Protein AF-G7EA07-F1 (afdb_monomer_lite)

Sequence (251 aa):
MTRSISSHLYRGSFYLLMLGTGLVLLGGLYDIMQQVTDSSRGPSRVSDSVIAAGSYLSVGILAILISVSRIVTVRRTKASIPKAYLPIREGDVSSAVHRLVATEYTRVAIIATVGQPQRRTIPGYGTSDSPYPRLHFRTAIKETAKVLTRLIETHLTDKDLQQLARQSPRQSTLVRLAPFLFERLSPDIEPLVPPQYLPLLKLYDSHVDNARYRRKEPTQQEYEDCLRVLALLVAAVQRSRPASETADVRT

Foldseek 3Di:
DVVVVVVVVVVVVVVVVVVVVVVVLVVVLVVQVVVLVPDPDPPCSVVSNCVSVVVSVVVVVVVVVVVVVVVVVVVVVVVPPPPPPDPPDCPSDPVVVNVVVVVVVVVVVVCVVVVPDDQDDDFQADGPPDPGHRDRLLVLLLVLLVVLVVLLVVVDDPVLVVVLVPDDPPDQSCVSCVCQQPNCPDPPADRLHDPVCVVLVVLSSVLNVCSVDPPGHDDPVSSVSNVVNSVVSSVSSVVRPDPVVVVPPPD

Organism: Mixia osmundae (strain CBS 9802 / IAM 14324 / JCM 22182 / KY 12970) (NCBI:txid764103)

pLDDT: mean 79.03, std 12.44, range [39.22, 96.88]

InterPro domains:
  IPR038869 Defect at low temperature protein 1 [PTHR40021] (3-233)

Secondary structure (DSSP, 8-state):
-HHHHHHHHHHHHHHHHHHHHHHHHHHHHHHHHHHHHH----THHHHHHHHHHHHHHHHHHHHHHHHHHHHHHHHHHHHHS-------STTSS-HHHHHHHHHHHHHHHHHHHHTS------TTB--TTSSSTT-BHHHHHHHHHHHHHHHHHTTS-HHHHHHHHHS-TTS-HHHHHHHHHHS--STT---SS-GGGHHHHHHHHHHHHHHHH-SSPPPHHHHHHHHHHHHHHHHHHHHHS-GGGSSTT--

Structure (mmCIF, N/CA/C/O backbone):
data_AF-G7EA07-F1
#
_entry.id   AF-G7EA07-F1
#
loop_
_atom_site.group_PDB
_atom_site.id
_atom_site.type_symbol
_atom_site.label_atom_id
_atom_site.label_alt_id
_atom_site.label_comp_id
_atom_site.label_asym_id
_atom_site.label_entity_id
_atom_site.label_seq_id
_atom_site.pdbx_PDB_ins_code
_atom_site.Cartn_x
_atom_site.Cartn_y
_atom_site.Cartn_z
_atom_site.occupancy
_atom_site.B_iso_or_equiv
_atom_site.auth_seq_id
_atom_site.auth_comp_id
_atom_site.auth_asym_id
_atom_site.auth_atom_id
_atom_site.pdbx_PDB_model_num
ATOM 1 N N . MET A 1 1 ? 1.902 1.093 -16.062 1.00 52.81 1 MET A N 1
ATOM 2 C CA . MET A 1 1 ? 1.162 0.845 -17.324 1.00 52.81 1 MET A CA 1
ATOM 3 C C . MET A 1 1 ? 0.993 2.097 -18.197 1.00 52.81 1 MET A C 1
ATOM 5 O O . MET A 1 1 ? 1.187 2.007 -19.399 1.00 52.81 1 MET A O 1
ATOM 9 N N . THR A 1 2 ? 0.727 3.278 -17.629 1.00 55.91 2 THR A N 1
ATOM 10 C CA . THR A 1 2 ? 0.474 4.541 -18.366 1.00 55.91 2 THR A CA 1
ATOM 11 C C . THR A 1 2 ? 1.639 5.065 -19.225 1.00 55.91 2 THR A C 1
ATOM 13 O O . THR A 1 2 ? 1.411 5.592 -20.312 1.00 55.91 2 THR A O 1
ATOM 16 N N . ARG A 1 3 ? 2.902 4.874 -18.808 1.00 57.66 3 ARG A N 1
ATOM 17 C CA . ARG A 1 3 ? 4.082 5.338 -19.575 1.00 57.66 3 ARG A CA 1
ATOM 18 C C . ARG A 1 3 ? 4.303 4.609 -20.907 1.00 57.66 3 ARG A C 1
ATOM 20 O O . ARG A 1 3 ? 4.787 5.221 -21.853 1.00 57.66 3 ARG A O 1
ATOM 27 N N . SER A 1 4 ? 3.941 3.328 -21.002 1.00 62.78 4 SER A N 1
ATOM 28 C CA . SER A 1 4 ? 4.107 2.559 -22.245 1.00 62.78 4 SER A CA 1
ATOM 29 C C . SER A 1 4 ? 3.094 3.015 -23.300 1.00 62.78 4 SER A C 1
ATOM 31 O O . SER A 1 4 ? 3.491 3.334 -24.419 1.00 62.78 4 SER A O 1
ATOM 33 N N . ILE A 1 5 ? 1.827 3.194 -22.914 1.00 72.56 5 ILE A N 1
ATOM 34 C CA . ILE A 1 5 ? 0.739 3.629 -23.806 1.00 72.56 5 ILE A CA 1
ATOM 35 C C . ILE A 1 5 ? 1.038 5.000 -24.430 1.00 72.56 5 ILE A C 1
ATOM 37 O O . ILE A 1 5 ? 0.944 5.152 -25.644 1.00 72.56 5 ILE A O 1
ATOM 41 N N . SER A 1 6 ? 1.501 5.969 -23.634 1.00 73.75 6 SER A N 1
ATOM 42 C CA . SER A 1 6 ? 1.895 7.296 -24.135 1.00 73.75 6 SER A CA 1
ATOM 43 C C . SER A 1 6 ? 3.030 7.224 -25.167 1.00 73.75 6 SER A C 1
ATOM 45 O O . SER A 1 6 ? 2.993 7.915 -26.184 1.00 73.75 6 SER A O 1
ATOM 47 N N . SER A 1 7 ? 4.009 6.336 -24.962 1.00 75.81 7 SER A N 1
ATOM 48 C CA . SER A 1 7 ? 5.131 6.173 -25.892 1.00 75.81 7 SER A CA 1
ATOM 49 C C . SER A 1 7 ? 4.716 5.537 -27.226 1.00 75.81 7 SER A C 1
ATOM 51 O O . SER A 1 7 ? 5.256 5.896 -28.276 1.00 75.81 7 SER A O 1
ATOM 53 N N . HIS A 1 8 ? 3.732 4.633 -27.197 1.00 76.38 8 HIS A N 1
ATOM 54 C CA . HIS A 1 8 ? 3.152 4.030 -28.396 1.00 76.38 8 HIS A CA 1
ATOM 55 C C . HIS A 1 8 ? 2.260 5.023 -29.147 1.00 76.38 8 HIS A C 1
ATOM 57 O O . HIS A 1 8 ? 2.403 5.138 -30.362 1.00 76.38 8 HIS A O 1
ATOM 63 N N . LEU A 1 9 ? 1.435 5.807 -28.439 1.00 83.62 9 LEU A N 1
ATOM 64 C CA . LEU A 1 9 ? 0.635 6.877 -29.046 1.00 83.62 9 LEU A CA 1
ATOM 65 C C . LEU A 1 9 ? 1.515 7.935 -29.715 1.00 83.62 9 LEU A C 1
ATOM 67 O O . LEU A 1 9 ? 1.213 8.348 -30.827 1.00 83.62 9 LEU A O 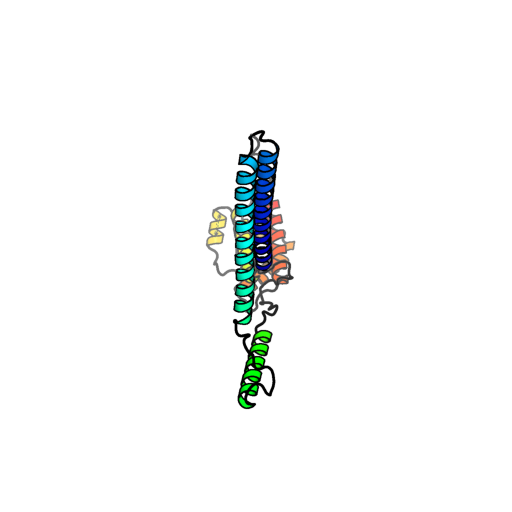1
ATOM 71 N N . TYR A 1 10 ? 2.616 8.340 -29.078 1.00 82.25 10 TYR A N 1
ATOM 72 C CA . TYR A 1 10 ? 3.519 9.349 -29.637 1.00 82.25 10 TYR A CA 1
ATOM 73 C C . TYR A 1 10 ? 4.225 8.871 -30.913 1.00 82.25 10 TYR A C 1
ATOM 75 O O . TYR A 1 10 ? 4.353 9.616 -31.883 1.00 82.25 10 TYR A O 1
ATOM 83 N N . ARG A 1 11 ? 4.678 7.610 -30.944 1.00 80.44 11 ARG A N 1
ATOM 84 C CA . ARG A 1 11 ? 5.256 7.033 -32.168 1.00 80.44 11 ARG A CA 1
ATOM 85 C C . ARG A 1 11 ? 4.194 6.887 -33.255 1.00 80.44 11 ARG A C 1
ATOM 87 O O . ARG A 1 11 ? 4.464 7.244 -34.396 1.00 80.44 11 ARG A O 1
ATOM 94 N N . GLY A 1 12 ? 2.999 6.415 -32.897 1.00 85.50 12 GLY A N 1
ATOM 95 C CA . GLY A 1 12 ? 1.877 6.269 -33.823 1.00 85.50 12 GLY A CA 1
ATOM 96 C C . GLY A 1 12 ? 1.443 7.597 -34.442 1.00 85.50 12 GLY A C 1
ATOM 97 O O . GLY A 1 12 ? 1.338 7.683 -35.661 1.00 85.50 12 GLY A O 1
ATOM 98 N N . SER A 1 13 ? 1.271 8.648 -33.633 1.00 86.56 13 SER A N 1
ATOM 99 C CA . SER A 1 13 ? 0.850 9.968 -34.117 1.00 86.56 13 SER A CA 1
ATOM 100 C C . SER A 1 13 ? 1.882 10.599 -35.046 1.00 86.56 13 SER A C 1
ATOM 102 O O . SER A 1 13 ? 1.509 11.174 -36.064 1.00 86.56 13 SER A O 1
ATOM 104 N N . PHE A 1 14 ? 3.177 10.438 -34.758 1.00 82.38 14 PHE A N 1
ATOM 105 C CA . PHE A 1 14 ? 4.239 10.936 -35.628 1.00 82.38 14 PHE A CA 1
ATOM 106 C C . PHE A 1 14 ? 4.216 10.270 -37.012 1.00 82.38 14 PHE A C 1
ATOM 108 O O . PHE A 1 14 ? 4.270 10.969 -38.022 1.00 82.38 14 PHE A O 1
ATOM 115 N N . TYR A 1 15 ? 4.106 8.937 -37.076 1.00 83.38 15 TYR A N 1
ATOM 116 C CA . TYR A 1 15 ? 4.031 8.231 -38.361 1.00 83.38 15 TYR A CA 1
ATOM 117 C C . TYR A 1 15 ? 2.728 8.518 -39.107 1.00 83.38 15 TYR A C 1
ATOM 119 O O . TYR A 1 15 ? 2.761 8.678 -40.322 1.00 83.38 15 TYR A O 1
ATOM 127 N N . LEU A 1 16 ? 1.605 8.642 -38.394 1.00 87.62 16 LEU A N 1
ATOM 128 C CA . LEU A 1 16 ? 0.316 8.988 -38.988 1.00 87.62 16 LEU A CA 1
ATOM 129 C C . LEU A 1 16 ? 0.345 10.389 -39.603 1.00 87.62 16 LEU A C 1
ATOM 131 O O . LEU A 1 16 ? -0.081 10.554 -40.740 1.00 87.62 16 LEU A O 1
ATOM 135 N N . LEU A 1 17 ? 0.894 11.383 -38.897 1.00 84.00 17 LEU A N 1
ATOM 136 C CA . LEU A 1 17 ? 1.041 12.740 -39.427 1.00 84.00 17 LEU A CA 1
ATOM 137 C C . LEU A 1 17 ? 1.989 12.782 -40.629 1.00 84.00 17 LEU A C 1
ATOM 139 O O . LEU A 1 17 ? 1.693 13.472 -41.595 1.00 84.00 17 LEU A O 1
ATOM 143 N N . MET A 1 18 ? 3.093 12.030 -40.596 1.00 82.50 18 MET A N 1
ATOM 144 C CA . MET A 1 18 ? 4.056 11.982 -41.702 1.00 82.50 18 MET A CA 1
ATOM 145 C C . MET A 1 18 ? 3.484 11.277 -42.943 1.00 82.50 18 MET A C 1
ATOM 147 O O . MET A 1 18 ? 3.708 11.713 -44.070 1.00 82.50 18 MET A O 1
ATOM 151 N N . LEU A 1 19 ? 2.686 10.225 -42.743 1.00 85.50 19 LEU A N 1
ATOM 152 C CA . LEU A 1 19 ? 1.947 9.560 -43.815 1.00 85.50 19 LEU A CA 1
ATOM 153 C C . LEU A 1 19 ? 0.836 10.465 -44.363 1.00 85.50 19 LEU A C 1
ATOM 155 O O . LEU A 1 19 ? 0.675 10.566 -45.575 1.00 85.50 19 LEU A O 1
ATOM 159 N N . GLY A 1 20 ? 0.116 11.168 -43.486 1.00 87.00 20 GLY A N 1
ATOM 160 C CA . GLY A 1 20 ? -0.917 12.129 -43.864 1.00 87.00 20 GLY A CA 1
ATOM 161 C C . GLY A 1 20 ? -0.366 13.281 -44.703 1.00 87.00 20 GLY A C 1
ATOM 162 O O . GLY A 1 20 ? -0.910 13.574 -45.763 1.00 87.00 20 GLY A O 1
ATOM 163 N N . THR A 1 21 ? 0.749 13.894 -44.297 1.00 84.81 21 THR A N 1
ATOM 164 C CA . THR A 1 21 ? 1.399 14.941 -45.103 1.00 84.81 21 THR A CA 1
ATOM 165 C C . THR A 1 21 ? 1.930 14.399 -46.427 1.00 84.81 21 THR A C 1
ATOM 167 O O . THR A 1 21 ? 1.789 15.069 -47.446 1.00 84.81 21 THR A O 1
ATOM 170 N N . GLY A 1 22 ? 2.467 13.174 -46.450 1.00 83.50 22 GLY A N 1
ATOM 171 C CA . GLY A 1 22 ? 2.856 12.497 -47.688 1.00 83.50 22 GLY A CA 1
ATOM 172 C C . GLY A 1 22 ? 1.684 12.306 -48.656 1.00 83.50 22 GLY A C 1
ATOM 173 O O . GLY A 1 22 ? 1.809 12.622 -49.837 1.00 83.50 22 GLY A O 1
ATOM 174 N N . LEU A 1 23 ? 0.526 11.861 -48.159 1.00 87.25 23 LEU A N 1
ATOM 175 C CA . LEU A 1 23 ? -0.688 11.700 -48.965 1.00 87.25 23 LEU A CA 1
ATOM 176 C C . 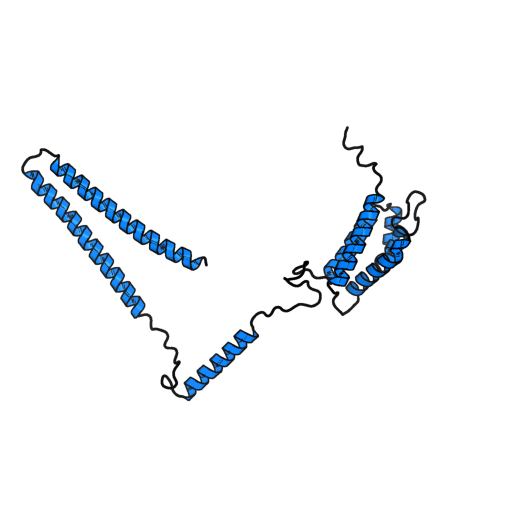LEU A 1 23 ? -1.216 13.033 -49.500 1.00 87.25 23 LEU A C 1
ATOM 178 O O . LEU A 1 23 ? -1.593 13.103 -50.664 1.00 87.25 2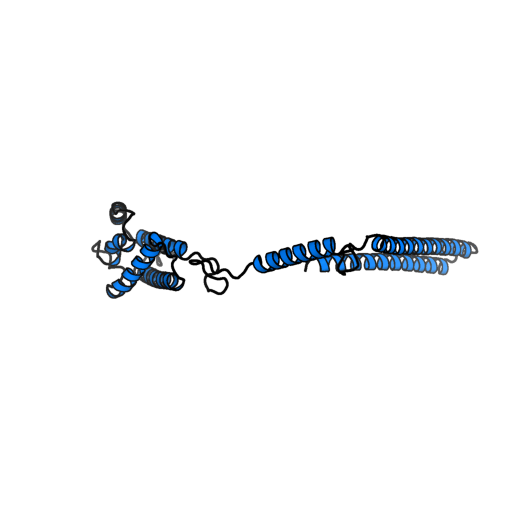3 LEU A O 1
ATOM 182 N N . VAL A 1 24 ? -1.205 14.093 -48.687 1.00 86.69 24 VAL A N 1
ATOM 183 C CA . VAL A 1 24 ? -1.616 15.436 -49.131 1.00 86.69 24 VAL A CA 1
ATOM 184 C C . VAL A 1 24 ? -0.689 15.957 -50.233 1.00 86.69 24 VAL A C 1
ATOM 186 O O . VAL A 1 24 ? -1.170 16.514 -51.216 1.00 86.69 24 VAL A O 1
ATOM 189 N N . LEU A 1 25 ? 0.626 15.736 -50.121 1.00 84.00 25 LEU A N 1
ATOM 190 C CA . LEU A 1 25 ? 1.584 16.122 -51.164 1.00 84.00 25 LEU A CA 1
ATOM 191 C C . LEU A 1 25 ? 1.371 15.343 -52.469 1.00 84.00 25 LEU A C 1
ATOM 193 O O . LEU A 1 25 ? 1.410 15.940 -53.542 1.00 84.00 25 LEU A O 1
ATOM 197 N N . LEU A 1 26 ? 1.120 14.033 -52.385 1.00 83.81 26 LEU A N 1
ATOM 198 C CA . LEU A 1 26 ? 0.823 13.202 -53.557 1.00 83.81 26 LEU A CA 1
ATOM 199 C C . LEU A 1 26 ? -0.515 13.577 -54.204 1.00 83.81 26 LEU A C 1
ATOM 201 O O . LEU A 1 26 ? -0.601 13.633 -55.427 1.00 83.81 26 LEU A O 1
ATOM 205 N N . GLY A 1 27 ? -1.534 13.875 -53.396 1.00 84.69 27 GLY A N 1
ATOM 206 C CA . GLY A 1 27 ? -2.826 14.364 -53.872 1.00 84.69 27 GLY A CA 1
ATOM 207 C C . GLY A 1 27 ? -2.702 15.706 -54.592 1.00 84.69 27 GLY A C 1
ATOM 208 O O . GLY A 1 27 ? -3.228 15.852 -55.689 1.00 84.69 27 GLY A O 1
ATOM 209 N N . GLY A 1 28 ? -1.934 16.649 -54.037 1.00 82.69 28 GLY A N 1
ATOM 210 C CA . GLY A 1 28 ? -1.650 17.927 -54.697 1.00 82.69 28 GLY A CA 1
ATOM 211 C C . GLY A 1 28 ? -0.880 17.763 -56.012 1.00 82.69 28 GLY A C 1
ATOM 212 O O . GLY A 1 28 ? -1.193 18.429 -56.993 1.00 82.69 28 GLY A O 1
ATOM 213 N N . LEU A 1 29 ? 0.082 16.834 -56.070 1.00 80.00 29 LEU A N 1
ATOM 214 C CA . LEU A 1 29 ? 0.791 16.515 -57.313 1.00 80.00 29 LEU A CA 1
ATOM 215 C C . LEU A 1 29 ? -0.156 15.939 -58.377 1.00 80.00 29 LEU A C 1
ATOM 217 O O . LEU A 1 29 ? -0.048 16.302 -59.547 1.00 80.00 29 LEU A O 1
ATOM 221 N N . TYR A 1 30 ? -1.066 15.050 -57.972 1.00 83.62 30 TYR A N 1
ATOM 222 C CA . TYR A 1 30 ? -2.060 14.454 -58.862 1.00 83.62 30 TYR A CA 1
ATOM 223 C C . TYR A 1 30 ? -3.025 15.506 -59.422 1.00 83.62 30 TYR A C 1
ATOM 225 O O . TYR A 1 30 ? -3.234 15.547 -60.631 1.00 83.62 30 TYR A O 1
ATOM 233 N N . ASP A 1 31 ? -3.538 16.392 -58.568 1.00 82.12 31 ASP A N 1
ATOM 234 C CA . ASP A 1 31 ? -4.463 17.464 -58.955 1.00 82.12 31 ASP A CA 1
ATOM 235 C C . ASP A 1 31 ? -3.817 18.446 -59.948 1.00 82.12 31 ASP A C 1
ATOM 237 O O . ASP A 1 31 ? -4.378 18.745 -61.001 1.00 82.12 31 ASP A O 1
ATOM 241 N N . ILE A 1 32 ? -2.570 18.862 -59.695 1.00 80.94 32 ILE A N 1
ATOM 242 C CA . ILE A 1 32 ? -1.821 19.742 -60.609 1.00 80.94 32 ILE A CA 1
ATOM 243 C C . ILE A 1 32 ? -1.536 19.043 -61.946 1.00 80.94 32 ILE A C 1
ATOM 245 O O . ILE A 1 32 ? -1.702 19.644 -63.008 1.00 80.94 32 ILE A O 1
ATOM 249 N N . MET A 1 33 ? -1.130 17.768 -61.923 1.00 77.62 33 MET A N 1
ATOM 250 C CA . MET A 1 33 ? -0.926 16.971 -63.141 1.00 77.62 33 MET A CA 1
ATOM 251 C C . MET A 1 33 ? -2.213 16.865 -63.966 1.00 77.62 33 MET A C 1
ATOM 253 O O . MET A 1 33 ? -2.183 17.025 -65.190 1.00 77.62 33 MET A O 1
ATOM 257 N N . GLN A 1 34 ? -3.347 16.633 -63.304 1.00 78.88 34 GLN A N 1
ATOM 258 C CA . GLN A 1 34 ? -4.644 16.558 -63.963 1.00 78.88 34 GLN A CA 1
ATOM 259 C C . GLN A 1 34 ? -5.043 17.921 -64.547 1.00 78.88 34 GLN A C 1
ATOM 261 O O . GLN A 1 34 ? -5.379 18.008 -65.727 1.00 78.88 34 GLN A O 1
ATOM 266 N N . GLN A 1 35 ? -4.878 19.009 -63.791 1.00 77.75 35 GLN A N 1
ATOM 267 C CA . GLN A 1 35 ? -5.177 20.367 -64.248 1.00 77.75 35 GLN A CA 1
ATOM 268 C C . GLN A 1 35 ? -4.351 20.778 -65.477 1.00 77.75 35 GLN A C 1
ATOM 270 O O . GLN A 1 35 ? -4.865 21.440 -66.385 1.00 77.75 35 GLN A O 1
ATOM 275 N N . VAL A 1 36 ? -3.080 20.374 -65.549 1.00 74.12 36 VAL A N 1
ATOM 276 C CA . VAL A 1 36 ? -2.226 20.612 -66.724 1.00 74.12 36 VAL A CA 1
ATOM 277 C C . VAL A 1 36 ? -2.686 19.781 -67.930 1.00 74.12 36 VAL A C 1
ATOM 279 O O . VAL A 1 36 ? -2.652 20.263 -69.070 1.00 74.12 36 VAL A O 1
ATOM 282 N N . THR A 1 37 ? -3.159 18.558 -67.687 1.00 73.12 37 THR A N 1
ATOM 283 C CA . THR A 1 37 ? -3.668 17.641 -68.722 1.00 73.12 37 THR A CA 1
ATOM 284 C C . THR A 1 37 ? -5.013 18.101 -69.297 1.00 73.12 37 THR A C 1
ATOM 286 O O . THR A 1 37 ? -5.229 17.981 -70.504 1.00 73.12 37 THR A O 1
ATOM 289 N N . ASP A 1 38 ? -5.854 18.739 -68.486 1.00 73.00 38 ASP A N 1
ATOM 290 C CA . ASP A 1 38 ? -7.167 19.240 -68.913 1.00 73.00 38 ASP A CA 1
ATOM 291 C C . ASP A 1 38 ? -7.107 20.676 -69.483 1.00 73.00 38 ASP A C 1
ATOM 293 O O . ASP A 1 38 ? -7.959 21.098 -70.268 1.00 73.00 38 ASP A O 1
ATOM 297 N N . SER A 1 39 ? -6.062 21.448 -69.160 1.00 66.94 39 SER A N 1
ATOM 298 C CA . SER A 1 39 ? -5.897 22.825 -69.648 1.00 66.94 39 SER A CA 1
ATOM 299 C C . SER A 1 39 ? -5.496 22.891 -71.130 1.00 66.94 39 SER A C 1
ATOM 301 O O . SER A 1 39 ? -4.359 22.605 -71.488 1.00 66.94 39 SER A O 1
ATOM 303 N N . SER A 1 40 ? -6.382 23.385 -72.001 1.00 61.84 40 SER A N 1
ATOM 304 C CA . SER A 1 40 ? -6.181 23.505 -73.465 1.00 61.84 40 SER A CA 1
ATOM 305 C C . SER A 1 40 ? -5.255 24.660 -73.925 1.00 61.84 40 SER A C 1
ATOM 307 O O . SER A 1 40 ? -5.424 25.204 -75.015 1.00 61.84 40 SER A O 1
ATOM 309 N N . ARG A 1 41 ? -4.284 25.088 -73.105 1.00 60.75 41 ARG A N 1
ATOM 310 C CA . ARG A 1 41 ? -3.325 26.165 -73.454 1.00 60.75 41 ARG A CA 1
ATOM 311 C C . ARG A 1 41 ? -2.179 25.599 -74.310 1.00 60.75 41 ARG A C 1
ATOM 313 O O . ARG A 1 41 ? -1.878 24.431 -74.185 1.00 60.75 41 ARG A O 1
ATOM 320 N N . GLY A 1 42 ? -1.570 26.374 -75.211 1.00 65.00 42 GLY A N 1
ATOM 321 C CA . GLY A 1 42 ? -0.558 25.898 -76.178 1.00 65.00 42 GLY A CA 1
ATOM 322 C C . GLY A 1 42 ? 0.827 25.527 -75.582 1.00 65.00 42 GLY A C 1
ATOM 323 O O . GLY A 1 42 ? 0.895 24.896 -74.532 1.00 65.00 42 GLY A O 1
ATOM 324 N N . PRO A 1 43 ? 1.966 25.886 -76.214 1.00 61.88 43 PRO A N 1
ATOM 325 C CA . PRO A 1 43 ? 3.312 25.388 -75.859 1.00 61.88 43 PRO A CA 1
ATOM 326 C C . PRO A 1 43 ? 3.797 25.673 -74.419 1.00 61.88 43 PRO A C 1
ATOM 328 O O . PRO A 1 43 ? 4.810 25.119 -74.003 1.00 61.88 43 PRO A O 1
ATOM 331 N N . SER A 1 44 ? 3.077 26.475 -73.627 1.00 65.81 44 SER A N 1
ATOM 332 C CA . SER A 1 44 ? 3.386 26.741 -72.214 1.00 65.81 44 SER A CA 1
ATOM 333 C C . SER A 1 44 ? 3.089 25.569 -71.261 1.00 65.81 44 SER A C 1
ATOM 335 O O . SER A 1 44 ? 3.628 25.547 -70.159 1.00 65.81 44 SER A O 1
ATOM 337 N N . ARG A 1 45 ? 2.299 24.560 -71.673 1.00 69.56 45 ARG A N 1
ATOM 338 C CA . ARG A 1 45 ? 1.956 23.391 -70.826 1.00 69.56 45 ARG A CA 1
ATOM 339 C C . ARG A 1 45 ? 3.176 22.615 -70.346 1.00 69.56 45 ARG A C 1
ATOM 341 O O . ARG A 1 45 ? 3.222 22.157 -69.207 1.00 69.56 45 ARG A O 1
ATOM 348 N N . VAL A 1 46 ? 4.152 22.440 -71.238 1.00 71.00 46 VAL A N 1
ATOM 349 C CA . VAL A 1 46 ? 5.341 21.631 -70.956 1.00 71.00 46 VAL A CA 1
ATOM 350 C C . VAL A 1 46 ? 6.189 22.333 -69.898 1.00 71.00 46 VAL A C 1
ATOM 352 O O . VAL A 1 46 ? 6.593 21.697 -68.929 1.00 71.00 46 VAL A O 1
ATOM 355 N N . SER A 1 47 ? 6.362 23.651 -70.011 1.00 75.50 47 SER A N 1
ATOM 356 C CA . SER A 1 47 ? 7.114 24.456 -69.045 1.00 75.50 47 SER A CA 1
ATOM 357 C C . SER A 1 47 ? 6.483 24.431 -67.652 1.00 75.50 47 SER A C 1
ATOM 359 O O . SER A 1 47 ? 7.180 24.155 -66.676 1.00 75.50 47 SER A O 1
ATOM 361 N N . ASP A 1 48 ? 5.166 24.631 -67.557 1.00 78.50 48 ASP A N 1
ATOM 362 C CA . ASP A 1 48 ? 4.456 24.637 -66.272 1.00 78.50 48 ASP A CA 1
ATOM 363 C C . ASP A 1 48 ? 4.508 23.255 -65.595 1.00 78.50 48 ASP A C 1
ATOM 365 O O . ASP A 1 48 ? 4.744 23.153 -64.389 1.00 78.50 48 ASP A O 1
ATOM 369 N N . SER A 1 49 ? 4.390 22.174 -66.379 1.00 76.00 49 SER A N 1
ATOM 370 C CA . SER A 1 49 ? 4.495 20.799 -65.872 1.00 76.00 49 SER A CA 1
ATOM 371 C C . SER A 1 49 ? 5.886 20.464 -65.327 1.00 76.00 49 SER A C 1
ATOM 373 O O . SER A 1 49 ? 6.007 19.820 -64.285 1.00 76.00 49 SER A O 1
ATOM 375 N N . VAL A 1 50 ? 6.943 20.936 -65.995 1.00 80.31 50 VAL A N 1
ATOM 376 C CA . VAL A 1 50 ? 8.334 20.690 -65.599 1.00 80.31 50 VAL A CA 1
ATOM 377 C C . VAL A 1 50 ? 8.673 21.460 -64.326 1.00 80.31 50 VAL A C 1
ATOM 379 O O . VAL A 1 50 ? 9.309 20.903 -63.431 1.00 80.31 50 VAL A O 1
ATOM 382 N N . ILE A 1 51 ? 8.213 22.710 -64.205 1.00 82.62 51 ILE A N 1
ATOM 383 C CA . ILE A 1 51 ? 8.419 23.523 -62.999 1.00 82.62 51 ILE A CA 1
ATOM 384 C C . ILE A 1 51 ? 7.681 22.897 -61.809 1.00 82.62 51 ILE A C 1
ATOM 386 O O . ILE A 1 51 ? 8.276 22.722 -60.741 1.00 82.62 51 ILE A O 1
ATOM 390 N N . ALA A 1 52 ? 6.420 22.492 -61.997 1.00 82.25 52 ALA A N 1
ATOM 391 C CA . ALA A 1 52 ? 5.644 21.820 -60.961 1.00 82.25 52 ALA A CA 1
ATOM 392 C C . ALA A 1 52 ? 6.321 20.510 -60.532 1.00 82.25 52 ALA A C 1
ATOM 394 O O . ALA A 1 52 ? 6.694 20.366 -59.366 1.00 82.25 52 ALA A O 1
ATOM 395 N N . ALA A 1 53 ? 6.579 19.594 -61.468 1.00 80.81 53 ALA A N 1
ATOM 396 C CA . ALA A 1 53 ? 7.217 18.311 -61.176 1.00 80.81 53 ALA A CA 1
ATOM 397 C C . ALA A 1 53 ? 8.595 18.477 -60.508 1.00 80.81 53 ALA A C 1
ATOM 399 O O . ALA A 1 53 ? 8.891 17.796 -59.524 1.00 80.81 53 ALA A O 1
ATOM 400 N N . GLY A 1 54 ? 9.413 19.421 -60.984 1.00 82.50 54 GLY A N 1
ATOM 401 C CA . GLY A 1 54 ? 10.725 19.725 -60.412 1.00 82.50 54 GLY A CA 1
ATOM 402 C C . GLY A 1 54 ? 10.651 20.245 -58.974 1.00 82.50 54 GLY A C 1
ATOM 403 O O . GLY A 1 54 ? 11.457 19.844 -58.129 1.00 82.50 54 GLY A O 1
ATOM 404 N N . SER A 1 55 ? 9.661 21.088 -58.663 1.00 85.88 55 SER A N 1
ATOM 405 C CA . SER A 1 55 ? 9.468 21.628 -57.312 1.00 85.88 55 SER A CA 1
ATOM 406 C C . SER A 1 55 ? 9.085 20.539 -56.299 1.00 85.88 55 SER A C 1
ATOM 408 O O . SER A 1 55 ? 9.707 20.440 -55.239 1.00 85.88 55 SER A O 1
ATOM 410 N N . TYR A 1 56 ? 8.154 19.644 -56.651 1.00 85.00 56 TYR A N 1
ATOM 411 C CA . TYR A 1 56 ? 7.750 18.526 -55.793 1.00 85.00 56 TYR A CA 1
ATOM 412 C C . TYR A 1 56 ? 8.860 17.486 -55.637 1.00 85.00 56 TYR A C 1
ATOM 414 O O . TYR A 1 56 ? 9.079 16.989 -54.530 1.00 85.00 56 TYR A O 1
ATOM 422 N N . LEU A 1 57 ? 9.606 17.196 -56.709 1.00 85.06 57 LEU A N 1
ATOM 423 C CA . LEU A 1 57 ? 10.766 16.309 -56.642 1.00 85.06 57 LEU A CA 1
ATOM 424 C C . LEU A 1 57 ? 11.829 16.863 -55.682 1.00 85.06 57 LEU A C 1
ATOM 426 O O . LEU A 1 57 ? 12.348 16.128 -54.843 1.00 85.06 57 LEU A O 1
ATOM 430 N N . SER A 1 58 ? 12.094 18.170 -55.744 1.00 85.06 58 SER A N 1
ATOM 431 C CA . SER A 1 58 ? 13.052 18.843 -54.856 1.00 85.06 58 SER A CA 1
ATOM 432 C C . SER A 1 58 ? 12.619 18.776 -53.388 1.00 85.06 58 SER A C 1
ATOM 434 O O . SER A 1 58 ? 13.423 18.429 -52.520 1.00 85.06 58 SER A O 1
ATOM 436 N N . VAL A 1 59 ? 11.338 19.039 -53.102 1.00 88.12 59 VAL A N 1
ATOM 437 C CA . VAL A 1 59 ? 10.775 18.927 -51.744 1.00 88.12 59 VAL A CA 1
ATOM 438 C C . VAL A 1 59 ? 10.829 17.483 -51.240 1.00 88.12 59 VAL A C 1
ATOM 440 O O . VAL A 1 59 ? 11.210 17.252 -50.092 1.00 88.12 59 VAL A O 1
ATOM 443 N N . GLY A 1 60 ? 10.514 16.504 -52.092 1.00 84.00 60 GLY A N 1
ATOM 444 C CA . GLY A 1 60 ? 10.595 15.082 -51.757 1.00 84.00 60 GLY A CA 1
ATOM 445 C C . GLY A 1 60 ? 12.016 14.652 -51.390 1.00 84.00 60 GLY A C 1
ATOM 446 O O . GLY A 1 60 ? 12.230 14.046 -50.340 1.00 84.00 60 GLY A O 1
ATOM 447 N N . ILE A 1 61 ? 13.005 15.034 -52.201 1.00 88.31 61 ILE A N 1
ATOM 448 C CA . ILE A 1 61 ? 14.422 14.753 -51.932 1.00 88.31 61 ILE A CA 1
ATOM 449 C C . ILE A 1 61 ? 14.858 15.395 -50.608 1.00 88.31 61 ILE A C 1
ATOM 451 O O . ILE A 1 61 ? 15.484 14.731 -49.777 1.00 88.31 61 ILE A O 1
ATOM 455 N N . LEU A 1 62 ? 14.486 16.655 -50.366 1.00 89.12 62 LEU A N 1
ATOM 456 C CA . LEU A 1 62 ? 14.834 17.360 -49.132 1.00 89.12 62 LEU A CA 1
ATOM 457 C C . LEU A 1 62 ? 14.197 16.703 -47.895 1.00 89.12 62 LEU A C 1
ATOM 459 O O . LEU A 1 62 ? 14.865 16.519 -46.875 1.00 89.12 62 LEU A O 1
ATOM 463 N N . ALA A 1 63 ? 12.935 16.281 -47.991 1.00 85.81 63 ALA A N 1
ATOM 464 C CA . ALA A 1 63 ? 12.236 15.581 -46.917 1.00 85.81 63 ALA A CA 1
ATOM 465 C C . ALA A 1 63 ? 12.896 14.234 -46.575 1.00 85.81 63 ALA A C 1
ATOM 467 O O . ALA A 1 63 ? 13.047 13.895 -45.393 1.00 85.81 63 ALA A O 1
ATOM 468 N N . ILE A 1 64 ? 13.338 13.481 -47.589 1.00 86.00 64 ILE A N 1
ATOM 469 C CA . ILE A 1 64 ? 14.078 12.226 -47.401 1.00 86.00 64 ILE A CA 1
ATOM 470 C C . ILE A 1 64 ? 15.426 12.503 -46.731 1.00 86.00 64 ILE A C 1
ATOM 472 O O . ILE A 1 64 ? 15.745 11.855 -45.734 1.00 86.00 64 ILE A O 1
ATOM 476 N N . LEU A 1 65 ? 16.188 13.494 -47.206 1.00 89.62 65 LEU A N 1
ATOM 477 C CA . LEU A 1 65 ? 17.483 13.871 -46.626 1.00 89.62 65 LEU A CA 1
ATOM 478 C C . LEU A 1 65 ? 17.365 14.241 -45.142 1.00 89.62 65 LEU A C 1
ATOM 480 O O . LEU A 1 65 ? 18.128 13.736 -44.313 1.00 89.62 65 LEU A O 1
ATOM 484 N N . ILE A 1 66 ? 16.374 15.061 -44.781 1.00 88.38 66 ILE A N 1
ATOM 485 C CA . ILE A 1 66 ? 16.111 15.439 -43.385 1.00 88.38 66 ILE A CA 1
ATOM 486 C C . ILE A 1 66 ? 15.715 14.209 -42.556 1.00 88.38 66 ILE A C 1
ATOM 488 O O . ILE A 1 66 ? 16.216 14.019 -41.443 1.00 88.38 66 ILE A O 1
ATOM 492 N N . SER A 1 67 ? 14.858 13.338 -43.094 1.00 83.94 67 SER A N 1
ATOM 493 C CA . SER A 1 67 ? 14.408 12.123 -42.403 1.00 83.94 67 SER A CA 1
ATOM 494 C C . SER A 1 67 ? 15.563 11.154 -42.138 1.00 83.94 67 SER A C 1
ATOM 496 O O . SER A 1 67 ? 15.714 10.659 -41.017 1.00 83.94 67 SER A O 1
ATOM 498 N N . VAL A 1 68 ? 16.425 10.931 -43.133 1.00 89.06 68 VAL A N 1
ATOM 499 C CA . VAL A 1 68 ? 17.629 10.100 -43.005 1.00 89.06 68 VAL A CA 1
ATOM 500 C C . VA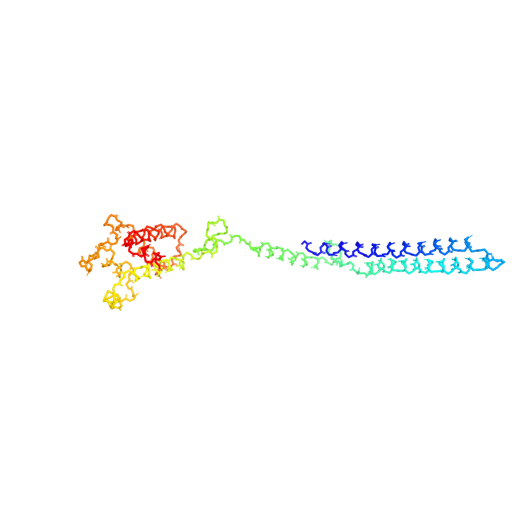L A 1 68 ? 18.597 10.712 -41.996 1.00 89.06 68 VAL A C 1
ATOM 502 O O . VAL A 1 68 ? 19.043 10.008 -41.088 1.00 89.06 68 VAL A O 1
ATOM 505 N N . SER A 1 69 ? 18.863 12.021 -42.078 1.00 90.50 69 SER A N 1
ATOM 506 C CA . SER A 1 69 ? 19.717 12.736 -41.120 1.00 90.50 69 SER A CA 1
ATOM 507 C C . SER A 1 69 ? 19.222 12.567 -39.681 1.00 90.50 69 SER A C 1
ATOM 509 O O . SER A 1 69 ? 19.999 12.244 -38.777 1.00 90.50 69 SER A O 1
ATOM 511 N N . ARG A 1 70 ? 17.905 12.670 -39.461 1.00 87.31 70 ARG A N 1
ATOM 512 C CA . ARG A 1 70 ? 17.298 12.464 -38.142 1.00 87.31 70 ARG A CA 1
ATOM 513 C C . ARG A 1 70 ? 17.461 11.028 -37.650 1.00 87.31 70 ARG A C 1
ATOM 515 O O . ARG A 1 70 ? 17.822 10.827 -36.491 1.00 87.31 70 ARG A O 1
ATOM 522 N N . ILE A 1 71 ? 17.234 10.030 -38.506 1.00 87.25 71 ILE A N 1
ATOM 523 C CA . ILE A 1 71 ? 17.407 8.614 -38.142 1.00 87.25 71 ILE A CA 1
ATOM 524 C C . ILE A 1 71 ? 18.866 8.331 -37.773 1.00 87.25 71 ILE A C 1
ATOM 526 O O . ILE A 1 71 ? 19.125 7.709 -36.740 1.00 87.25 71 ILE A O 1
ATOM 530 N N . VAL A 1 72 ? 19.817 8.802 -38.582 1.00 90.31 72 VAL A N 1
ATOM 531 C CA . VAL A 1 72 ? 21.253 8.618 -38.336 1.00 90.31 72 VAL A CA 1
ATOM 532 C C . VAL A 1 72 ? 21.670 9.312 -37.045 1.00 90.31 72 VAL A C 1
ATOM 534 O O . VAL A 1 72 ? 22.325 8.687 -36.215 1.00 90.31 72 VAL A O 1
ATOM 537 N N . THR A 1 73 ? 21.242 10.556 -36.832 1.00 90.88 73 THR A N 1
ATOM 538 C CA . THR A 1 73 ? 21.543 11.318 -35.614 1.00 90.88 73 THR A CA 1
ATOM 539 C C . THR A 1 73 ? 21.003 10.608 -34.381 1.00 90.88 73 THR A C 1
ATOM 541 O O . THR A 1 73 ? 21.765 10.327 -33.466 1.00 90.88 73 THR A O 1
ATOM 544 N N . VAL A 1 74 ? 19.732 10.195 -34.377 1.00 86.38 74 VAL A N 1
ATOM 545 C CA . VAL A 1 74 ? 19.141 9.466 -33.241 1.00 86.38 74 VAL A CA 1
ATOM 546 C C . VAL A 1 74 ? 19.871 8.147 -32.978 1.00 86.38 74 VAL A C 1
ATOM 548 O O . VAL A 1 74 ? 20.088 7.787 -31.820 1.00 86.38 74 VAL A O 1
ATOM 551 N N . ARG A 1 75 ? 20.269 7.416 -34.027 1.00 86.38 75 ARG A N 1
ATOM 552 C CA . ARG A 1 75 ? 21.061 6.185 -33.879 1.00 86.38 75 ARG A CA 1
ATOM 553 C C . ARG A 1 75 ? 22.443 6.473 -33.294 1.00 86.38 75 ARG A C 1
ATOM 555 O O . ARG A 1 75 ? 22.849 5.773 -32.372 1.00 86.38 75 ARG A O 1
ATOM 562 N N . ARG A 1 76 ? 23.129 7.512 -33.775 1.00 87.88 76 ARG A N 1
ATOM 563 C CA . ARG A 1 76 ? 24.441 7.938 -33.268 1.00 87.88 76 ARG A CA 1
ATOM 564 C C . ARG A 1 76 ? 24.366 8.413 -31.823 1.00 87.88 76 ARG A C 1
ATOM 566 O O . ARG A 1 76 ? 25.167 7.960 -31.022 1.00 87.88 76 ARG A O 1
ATOM 573 N N . THR A 1 77 ? 23.373 9.222 -31.459 1.00 86.38 77 THR A N 1
ATOM 574 C CA . THR A 1 77 ? 23.163 9.670 -30.075 1.00 86.38 77 THR A CA 1
ATOM 575 C C . THR A 1 77 ? 22.877 8.495 -29.143 1.00 86.38 77 THR A C 1
ATOM 577 O O . THR A 1 77 ? 23.404 8.433 -28.040 1.00 86.38 77 THR A O 1
ATOM 580 N N . LYS A 1 78 ? 22.081 7.509 -29.577 1.00 81.12 78 LYS A N 1
ATOM 581 C CA . LYS A 1 78 ? 21.870 6.286 -28.786 1.00 81.12 78 LYS A CA 1
ATOM 582 C C . LYS A 1 78 ? 23.144 5.460 -28.631 1.00 81.12 78 LYS A C 1
ATOM 584 O O . LYS A 1 78 ? 23.338 4.863 -27.580 1.00 81.12 78 LYS A O 1
ATOM 589 N N . ALA A 1 79 ? 23.983 5.416 -29.662 1.00 80.56 79 ALA A N 1
ATOM 590 C CA . ALA A 1 79 ? 25.276 4.742 -29.609 1.00 80.56 79 ALA A CA 1
ATOM 591 C C . ALA A 1 79 ? 26.307 5.510 -28.764 1.00 80.56 79 ALA A C 1
ATOM 593 O O . ALA A 1 79 ? 27.190 4.885 -28.188 1.00 80.56 79 ALA A O 1
ATOM 594 N N . SER A 1 80 ? 26.187 6.840 -28.672 1.00 81.25 80 SER A N 1
ATOM 595 C CA . SER A 1 80 ? 27.091 7.694 -27.900 1.00 81.25 80 SER A CA 1
ATOM 596 C C . SER A 1 80 ? 26.757 7.755 -26.415 1.00 81.25 80 SER A C 1
ATOM 598 O O . SER A 1 80 ? 27.590 8.223 -25.649 1.00 81.25 80 SER A O 1
ATOM 600 N N . ILE A 1 81 ? 25.562 7.324 -25.990 1.00 78.12 81 ILE A N 1
ATOM 601 C CA . ILE A 1 81 ? 25.283 7.125 -24.565 1.00 78.12 81 ILE A CA 1
ATOM 602 C C . ILE A 1 81 ? 26.220 6.004 -24.101 1.00 78.12 81 ILE A C 1
ATOM 604 O O . ILE A 1 81 ? 26.043 4.865 -24.549 1.00 78.12 81 ILE A O 1
ATOM 608 N N . PRO A 1 82 ? 27.212 6.287 -23.234 1.00 72.00 82 PRO A N 1
ATOM 609 C CA . PRO A 1 82 ? 28.065 5.240 -22.707 1.00 72.00 82 PRO A CA 1
ATOM 610 C C . PRO A 1 82 ? 27.151 4.260 -21.978 1.00 72.00 82 PRO A C 1
ATOM 612 O O . PRO A 1 82 ? 26.451 4.628 -21.032 1.00 72.00 82 PRO A O 1
ATOM 615 N N . LYS A 1 83 ? 27.098 3.011 -22.453 1.00 70.69 83 LYS A N 1
ATOM 616 C CA . LYS A 1 83 ? 26.470 1.938 -21.682 1.00 70.69 83 LYS A CA 1
ATOM 617 C C . LYS A 1 83 ? 27.201 1.945 -20.348 1.00 70.69 83 LYS A C 1
ATOM 619 O O . LYS A 1 83 ? 28.420 1.807 -20.363 1.00 70.69 83 LYS A O 1
ATOM 624 N N . ALA A 1 84 ? 26.493 2.188 -19.244 1.00 67.81 84 ALA A N 1
ATOM 625 C CA . ALA A 1 84 ? 27.101 2.184 -17.922 1.00 67.81 84 ALA A CA 1
ATOM 626 C C . ALA A 1 84 ? 27.828 0.846 -17.769 1.00 67.81 84 ALA A C 1
ATOM 628 O O . ALA A 1 84 ? 27.189 -0.204 -17.694 1.00 67.81 84 ALA A O 1
ATOM 629 N N . TYR A 1 85 ? 29.156 0.880 -17.862 1.00 65.00 85 TYR A N 1
ATOM 630 C CA . TYR A 1 85 ? 29.971 -0.305 -17.714 1.00 65.00 85 TYR A CA 1
ATOM 631 C C . TYR A 1 85 ? 29.912 -0.655 -16.237 1.00 65.00 85 TYR A C 1
ATOM 633 O O . TYR A 1 85 ? 30.576 -0.037 -15.409 1.00 65.00 85 TYR A O 1
ATOM 641 N N . LEU A 1 86 ? 29.010 -1.571 -15.904 1.00 67.75 86 LEU A N 1
ATOM 642 C CA . LEU A 1 86 ? 29.011 -2.213 -14.609 1.00 67.75 86 LEU A CA 1
ATOM 643 C C . LEU A 1 86 ? 30.065 -3.322 -14.702 1.00 67.75 86 LEU A C 1
ATOM 645 O O . LEU A 1 86 ? 29.876 -4.231 -15.515 1.00 67.75 86 LEU A O 1
ATOM 649 N N . PRO A 1 87 ? 31.164 -3.253 -13.934 1.00 68.62 87 PRO A N 1
ATOM 650 C CA . PRO A 1 87 ? 32.124 -4.344 -13.879 1.00 68.62 87 PRO A CA 1
ATOM 651 C C . PRO A 1 87 ? 31.445 -5.530 -13.191 1.00 68.62 87 PRO A C 1
ATOM 653 O O . PRO A 1 87 ? 31.267 -5.540 -11.975 1.00 68.62 87 PRO A O 1
ATOM 656 N N . ILE A 1 88 ? 30.981 -6.487 -13.995 1.00 68.44 88 ILE A N 1
ATOM 657 C CA . ILE A 1 88 ? 30.254 -7.680 -13.529 1.00 68.44 88 ILE A CA 1
ATOM 658 C C . ILE A 1 88 ? 31.201 -8.886 -13.478 1.00 68.44 88 ILE A C 1
ATOM 660 O O . ILE A 1 88 ? 30.901 -9.868 -12.806 1.00 68.44 88 ILE A O 1
ATOM 664 N N . ARG A 1 89 ? 32.336 -8.842 -14.193 1.00 75.38 89 ARG A N 1
ATOM 665 C CA . ARG A 1 89 ? 33.270 -9.968 -14.302 1.00 75.38 89 ARG A CA 1
ATOM 666 C C . ARG A 1 89 ? 34.542 -9.724 -13.493 1.00 75.38 89 ARG A C 1
ATOM 668 O O . ARG A 1 89 ? 35.039 -8.605 -13.412 1.00 75.38 89 ARG A O 1
ATOM 675 N N . GLU A 1 90 ? 35.133 -10.807 -12.991 1.00 74.88 90 GLU A N 1
ATOM 676 C CA . GLU A 1 90 ? 36.362 -10.807 -12.174 1.00 74.88 90 GLU A CA 1
ATOM 677 C C . GLU A 1 90 ? 37.638 -10.323 -12.900 1.00 74.88 90 GLU A C 1
ATOM 679 O O . GLU A 1 90 ? 38.699 -10.255 -12.289 1.00 74.88 90 GLU A O 1
ATOM 684 N N . GLY A 1 91 ? 37.552 -9.948 -14.181 1.00 78.25 91 GLY A N 1
ATOM 685 C CA . GLY A 1 91 ? 38.658 -9.369 -14.959 1.00 78.25 91 GLY A CA 1
ATOM 686 C C . GLY A 1 91 ? 38.464 -7.904 -15.363 1.00 78.25 91 GLY A C 1
ATOM 687 O O . GLY A 1 91 ? 39.351 -7.328 -15.984 1.00 78.25 91 GLY A O 1
ATOM 688 N N . ASP A 1 92 ? 37.317 -7.306 -15.034 1.00 81.81 92 ASP A N 1
ATOM 689 C CA . ASP A 1 92 ? 36.946 -5.947 -15.451 1.00 81.81 92 ASP A CA 1
ATOM 690 C C . ASP A 1 92 ? 37.619 -4.860 -14.589 1.00 81.81 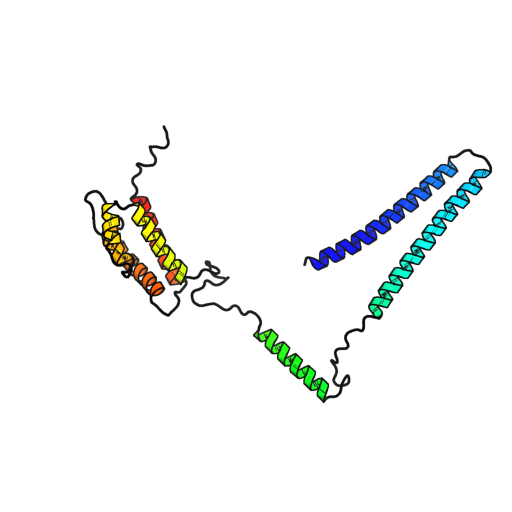92 ASP A C 1
ATOM 692 O O . ASP A 1 92 ? 37.851 -3.734 -15.028 1.00 81.81 92 ASP A O 1
ATOM 696 N N . VAL A 1 93 ? 37.926 -5.199 -13.336 1.00 84.88 93 VAL A N 1
ATOM 697 C CA . VAL A 1 93 ? 38.544 -4.327 -12.328 1.00 84.88 93 VAL A CA 1
ATOM 698 C C . VAL A 1 93 ? 39.474 -5.150 -11.441 1.00 84.88 93 VAL A C 1
ATOM 700 O O . VAL A 1 93 ? 39.416 -6.378 -11.436 1.00 84.88 93 VAL A O 1
ATOM 703 N N . SER A 1 94 ? 40.327 -4.487 -10.653 1.00 89.19 94 SER A N 1
ATOM 704 C CA . SER A 1 94 ? 41.172 -5.190 -9.684 1.00 89.19 94 SER A CA 1
ATOM 705 C C . SER A 1 94 ? 40.323 -6.017 -8.709 1.00 89.19 94 SER A C 1
ATOM 707 O O . SER A 1 94 ? 39.225 -5.615 -8.309 1.00 89.19 94 SER A O 1
ATOM 709 N N . SER A 1 95 ? 40.844 -7.173 -8.292 1.00 87.50 95 SER A N 1
ATOM 710 C CA . SER A 1 95 ? 40.130 -8.129 -7.431 1.00 87.50 95 SER A CA 1
ATOM 711 C C . SER A 1 95 ? 39.600 -7.499 -6.135 1.00 87.50 95 SER A C 1
ATOM 713 O O . SER A 1 95 ? 38.517 -7.850 -5.663 1.00 87.50 95 SER A O 1
ATOM 715 N N . ALA A 1 96 ? 40.319 -6.515 -5.586 1.00 89.88 96 ALA A N 1
ATOM 716 C CA . ALA A 1 96 ? 39.902 -5.756 -4.410 1.00 89.88 96 ALA A CA 1
ATOM 717 C C . ALA A 1 96 ? 38.633 -4.923 -4.659 1.00 89.88 96 ALA A C 1
ATOM 719 O O . ALA A 1 96 ? 37.719 -4.936 -3.832 1.00 89.88 96 ALA A O 1
ATOM 720 N N . VAL A 1 97 ? 38.556 -4.235 -5.803 1.00 88.19 97 VAL A N 1
ATOM 721 C CA . VAL A 1 97 ? 37.394 -3.420 -6.186 1.00 88.19 97 VAL A CA 1
ATOM 722 C C . VAL A 1 97 ? 36.209 -4.318 -6.527 1.00 88.19 97 VAL A C 1
ATOM 724 O O . VAL A 1 97 ? 35.105 -4.055 -6.056 1.00 88.19 97 VAL A O 1
ATOM 727 N N . HIS A 1 98 ? 36.435 -5.416 -7.259 1.00 89.50 98 HIS A N 1
ATOM 728 C CA . HIS A 1 98 ? 35.384 -6.393 -7.562 1.00 89.50 98 HIS A CA 1
ATOM 729 C C . HIS A 1 98 ? 34.741 -6.935 -6.278 1.00 89.50 98 HIS A C 1
ATOM 731 O O . HIS A 1 98 ? 33.520 -6.915 -6.127 1.00 89.50 98 HIS A O 1
ATOM 737 N N . ARG A 1 99 ? 35.565 -7.343 -5.303 1.00 89.94 99 ARG A N 1
ATOM 738 C CA . ARG A 1 99 ? 35.086 -7.846 -4.010 1.00 89.94 99 ARG A CA 1
ATOM 739 C C . ARG A 1 99 ? 34.296 -6.795 -3.232 1.00 89.94 99 ARG A C 1
ATOM 741 O O . ARG A 1 99 ? 33.273 -7.136 -2.640 1.00 89.94 99 ARG A O 1
ATOM 748 N N . LEU A 1 100 ? 34.743 -5.538 -3.232 1.00 92.19 100 LEU A N 1
ATOM 749 C CA . LEU A 1 100 ? 34.027 -4.442 -2.574 1.00 92.19 100 LEU A CA 1
ATOM 750 C C . LEU A 1 100 ? 32.639 -4.240 -3.195 1.00 92.19 100 LEU A C 1
ATOM 752 O O . LEU A 1 100 ? 31.640 -4.232 -2.478 1.00 92.19 100 LEU A O 1
ATOM 756 N N . VAL A 1 101 ? 32.573 -4.144 -4.526 1.00 89.81 101 VAL A N 1
ATOM 757 C CA . VAL A 1 101 ? 31.315 -3.970 -5.264 1.00 89.81 101 VAL A CA 1
ATOM 758 C C . VAL A 1 101 ? 30.375 -5.147 -5.018 1.00 89.81 101 VAL A C 1
ATOM 760 O O . VAL A 1 101 ? 29.220 -4.928 -4.664 1.00 89.81 101 VAL A O 1
ATOM 763 N N . ALA A 1 102 ? 30.859 -6.387 -5.124 1.00 89.88 102 ALA A N 1
ATOM 764 C CA . ALA A 1 102 ? 30.056 -7.584 -4.873 1.00 89.88 102 ALA A CA 1
ATOM 765 C C . ALA A 1 102 ? 29.510 -7.634 -3.434 1.00 89.88 102 ALA A C 1
ATOM 767 O O . ALA A 1 102 ? 28.354 -8.010 -3.214 1.00 89.88 102 ALA A O 1
ATOM 768 N N . THR A 1 103 ? 30.314 -7.208 -2.455 1.00 93.62 103 THR A N 1
ATOM 769 C CA . THR A 1 103 ? 29.916 -7.163 -1.040 1.00 93.62 103 THR A CA 1
ATOM 770 C C . THR A 1 103 ? 28.808 -6.140 -0.808 1.00 93.62 103 THR A C 1
ATOM 772 O O . THR A 1 103 ? 27.782 -6.475 -0.214 1.00 93.62 103 THR A O 1
ATOM 775 N N . GLU A 1 104 ? 28.966 -4.912 -1.307 1.00 94.12 104 GLU A N 1
ATOM 776 C CA . GLU A 1 104 ? 27.936 -3.878 -1.158 1.00 94.12 104 GLU A CA 1
ATOM 777 C C . GLU A 1 104 ? 26.671 -4.224 -1.952 1.00 94.12 104 GLU A C 1
ATOM 779 O O . GLU A 1 104 ? 25.564 -4.030 -1.454 1.00 94.12 104 GLU A O 1
ATOM 784 N N . TYR A 1 105 ? 26.802 -4.827 -3.137 1.00 92.06 105 TYR A N 1
ATOM 785 C CA . TYR A 1 105 ? 25.651 -5.292 -3.912 1.00 92.06 105 TYR A CA 1
ATOM 786 C C . TYR A 1 105 ? 24.861 -6.364 -3.155 1.00 92.06 105 TYR A C 1
ATOM 788 O O . TYR A 1 105 ? 23.636 -6.294 -3.069 1.00 92.06 105 TYR A O 1
ATOM 796 N N . THR A 1 106 ? 25.563 -7.316 -2.535 1.00 95.00 106 THR A N 1
ATOM 797 C CA . THR A 1 106 ? 24.950 -8.348 -1.687 1.00 95.00 106 THR A CA 1
ATOM 798 C C . THR A 1 106 ? 24.269 -7.725 -0.471 1.00 95.00 106 THR A C 1
ATOM 800 O O . THR A 1 106 ? 23.127 -8.063 -0.164 1.00 95.00 106 THR A O 1
ATOM 803 N N . ARG A 1 107 ? 24.919 -6.761 0.194 1.00 96.88 107 ARG A N 1
ATOM 804 C CA . ARG A 1 107 ? 24.327 -6.030 1.322 1.00 96.88 107 ARG A CA 1
ATOM 805 C C . ARG A 1 107 ? 23.041 -5.319 0.904 1.00 96.88 107 ARG A C 1
ATOM 807 O O . ARG A 1 107 ? 22.028 -5.458 1.586 1.00 96.88 107 ARG A O 1
ATOM 814 N N . VAL A 1 108 ? 23.058 -4.591 -0.210 1.00 95.94 108 VAL A N 1
ATOM 815 C CA . VAL A 1 108 ? 21.876 -3.885 -0.723 1.00 95.94 108 VAL A CA 1
ATOM 816 C C . VAL A 1 108 ? 20.782 -4.872 -1.121 1.00 95.94 108 VAL A C 1
ATOM 818 O O . VAL A 1 108 ? 19.622 -4.631 -0.802 1.00 95.94 108 VAL A O 1
ATOM 821 N N . ALA A 1 109 ? 21.119 -6.007 -1.738 1.00 95.06 109 ALA A N 1
ATOM 822 C CA . ALA A 1 109 ? 20.151 -7.048 -2.079 1.00 95.06 109 ALA A CA 1
ATOM 823 C C . ALA A 1 109 ? 19.479 -7.648 -0.832 1.00 95.06 109 ALA A C 1
ATOM 825 O O . ALA A 1 109 ? 18.259 -7.828 -0.813 1.00 95.06 109 ALA A O 1
ATOM 826 N N . ILE A 1 110 ? 20.244 -7.895 0.237 1.00 96.81 110 ILE A N 1
ATOM 827 C CA . ILE A 1 110 ? 19.708 -8.360 1.524 1.00 96.81 110 ILE A CA 1
ATOM 828 C C . ILE A 1 110 ? 18.807 -7.289 2.141 1.00 96.81 110 ILE A C 1
ATOM 830 O O . ILE A 1 110 ? 17.672 -7.594 2.496 1.00 96.81 110 ILE A O 1
ATOM 834 N N . ILE A 1 111 ? 19.264 -6.035 2.229 1.00 95.69 111 ILE A N 1
ATOM 835 C CA . ILE A 1 111 ? 18.468 -4.924 2.777 1.00 95.69 111 ILE A CA 1
ATOM 836 C C . ILE A 1 111 ? 17.176 -4.747 1.980 1.00 95.69 111 ILE A C 1
ATOM 838 O O . ILE A 1 111 ? 16.115 -4.586 2.574 1.00 95.69 111 ILE A O 1
ATOM 842 N N . ALA A 1 112 ? 17.242 -4.813 0.652 1.00 95.19 112 ALA A N 1
ATOM 843 C CA . ALA A 1 112 ? 16.073 -4.712 -0.208 1.00 95.19 112 ALA A CA 1
ATOM 844 C C . ALA A 1 112 ? 15.094 -5.857 0.055 1.00 95.19 112 ALA A C 1
ATOM 846 O O . ALA A 1 112 ? 13.899 -5.608 0.159 1.00 95.19 112 ALA A O 1
ATOM 847 N N . THR A 1 113 ? 15.593 -7.086 0.212 1.00 92.50 113 THR A N 1
ATOM 848 C CA . THR A 1 113 ? 14.771 -8.274 0.490 1.00 92.50 113 THR A CA 1
ATOM 849 C C . THR A 1 113 ? 14.128 -8.207 1.878 1.00 92.50 113 THR A C 1
ATOM 851 O O . THR A 1 113 ? 12.930 -8.435 2.016 1.00 92.50 113 THR A O 1
ATOM 854 N N . VAL A 1 114 ? 14.892 -7.834 2.908 1.00 91.00 114 VAL A N 1
ATOM 855 C CA . VAL A 1 114 ? 14.408 -7.684 4.293 1.00 91.00 114 VAL A CA 1
ATOM 856 C C . VAL A 1 114 ? 13.479 -6.475 4.441 1.00 91.00 114 VAL A C 1
ATOM 858 O O . VAL A 1 114 ? 12.536 -6.505 5.230 1.00 91.00 114 VAL A O 1
ATOM 861 N N . GLY A 1 115 ? 13.730 -5.413 3.677 1.00 87.81 115 GLY A N 1
ATOM 862 C CA . GLY A 1 115 ? 12.946 -4.183 3.662 1.00 87.81 115 GLY A CA 1
ATOM 863 C C . GLY A 1 115 ? 11.642 -4.284 2.874 1.00 87.81 115 GLY A C 1
ATOM 864 O O . GLY A 1 115 ? 10.851 -3.340 2.910 1.00 87.81 115 GLY A O 1
ATOM 865 N N . GLN A 1 116 ? 11.385 -5.398 2.178 1.00 87.31 116 GLN A N 1
ATOM 866 C CA . GLN A 1 116 ? 10.095 -5.594 1.525 1.00 87.31 116 GLN A CA 1
ATOM 867 C C . GLN A 1 116 ? 8.970 -5.538 2.567 1.00 87.31 116 GLN A C 1
ATOM 869 O O . GLN A 1 116 ? 9.090 -6.134 3.643 1.00 87.31 116 GLN A O 1
ATOM 874 N N . PRO A 1 117 ? 7.862 -4.834 2.272 1.00 81.12 117 PRO A N 1
ATOM 875 C CA . PRO A 1 117 ? 6.722 -4.774 3.169 1.00 81.12 117 PRO A CA 1
ATOM 876 C C . PRO A 1 117 ? 6.113 -6.173 3.286 1.00 81.12 117 PRO A C 1
ATOM 878 O O . PRO A 1 117 ? 5.341 -6.617 2.441 1.00 81.12 117 PRO A O 1
ATOM 881 N N . GLN A 1 118 ? 6.476 -6.888 4.345 1.00 73.38 118 GLN A N 1
ATOM 882 C CA . GLN A 1 118 ? 5.799 -8.122 4.715 1.00 73.38 118 GLN A CA 1
ATOM 883 C C . GLN A 1 118 ? 4.373 -7.786 5.160 1.00 73.38 118 GLN A C 1
ATOM 885 O O . GLN A 1 118 ? 4.122 -6.695 5.683 1.00 73.38 118 GLN A O 1
ATOM 890 N N . ARG A 1 119 ? 3.438 -8.729 4.978 1.00 69.81 119 ARG A N 1
ATOM 891 C CA . ARG A 1 119 ? 2.085 -8.650 5.548 1.00 69.81 119 ARG A CA 1
ATOM 892 C C . ARG A 1 119 ? 2.194 -8.656 7.077 1.00 69.81 119 ARG A C 1
ATOM 894 O O . ARG A 1 119 ? 2.093 -9.694 7.719 1.00 69.81 119 ARG A O 1
ATOM 901 N N . ARG A 1 120 ? 2.479 -7.494 7.661 1.00 68.94 120 ARG A N 1
ATOM 902 C CA . ARG A 1 120 ? 2.557 -7.308 9.106 1.00 68.94 120 ARG A CA 1
ATOM 903 C C . ARG A 1 120 ? 1.141 -7.140 9.629 1.00 68.94 120 ARG A C 1
ATOM 905 O O . ARG A 1 120 ? 0.503 -6.118 9.393 1.00 68.94 120 ARG A O 1
ATOM 912 N N . THR A 1 121 ? 0.662 -8.150 10.342 1.00 75.19 121 THR A N 1
ATOM 913 C CA . THR A 1 121 ? -0.563 -8.047 11.131 1.00 75.19 121 THR A CA 1
ATOM 914 C C . THR A 1 121 ? -0.258 -7.196 12.355 1.00 75.19 121 THR A C 1
ATOM 916 O O . THR A 1 121 ? 0.478 -7.618 13.245 1.00 75.19 121 THR A O 1
ATOM 919 N N . ILE A 1 122 ? -0.778 -5.970 12.382 1.00 84.25 122 ILE A N 1
ATOM 920 C CA . ILE A 1 122 ? -0.680 -5.115 13.565 1.00 84.25 122 ILE A CA 1
ATOM 921 C C . ILE A 1 122 ? -1.729 -5.630 14.562 1.00 84.25 122 ILE A C 1
ATOM 923 O O . ILE A 1 122 ? -2.910 -5.680 14.208 1.00 84.25 122 ILE A O 1
ATOM 927 N N . PRO A 1 123 ? -1.345 -6.044 15.783 1.00 84.94 123 PRO A N 1
ATOM 928 C CA . PRO A 1 123 ? -2.315 -6.500 16.773 1.00 84.94 123 PRO A CA 1
ATOM 929 C C . PRO A 1 123 ? -3.334 -5.387 17.056 1.00 84.94 123 PRO A C 1
ATOM 931 O O . PRO A 1 123 ? -2.965 -4.219 17.158 1.00 84.94 123 PRO A O 1
ATOM 934 N N . GLY A 1 124 ? -4.617 -5.742 17.143 1.00 87.75 124 GLY A N 1
ATOM 935 C CA . GLY A 1 124 ? -5.712 -4.781 17.332 1.00 87.75 124 GLY A CA 1
ATOM 936 C C . GLY A 1 124 ? -6.248 -4.129 16.055 1.00 87.75 124 GLY A C 1
ATOM 937 O O . GLY A 1 124 ? -7.248 -3.416 16.129 1.00 87.75 124 GLY A O 1
ATOM 938 N N . TYR A 1 125 ? -5.632 -4.374 14.895 1.00 90.12 125 TYR A N 1
ATOM 939 C CA . TYR A 1 125 ? -6.139 -3.931 13.595 1.00 90.12 125 TYR A CA 1
ATOM 940 C C . TYR A 1 125 ? -6.655 -5.109 12.772 1.00 90.12 125 TYR A C 1
ATOM 942 O O . TYR A 1 125 ? -6.070 -6.194 12.781 1.00 90.12 125 TYR A O 1
ATOM 950 N N . GLY A 1 126 ? -7.722 -4.882 12.009 1.00 87.50 126 GLY A N 1
ATOM 951 C CA . GLY A 1 126 ? -8.164 -5.841 11.003 1.00 87.50 126 GLY A CA 1
ATOM 952 C C . GLY A 1 126 ? -7.179 -5.939 9.835 1.00 87.50 126 GLY A C 1
ATOM 953 O O . GLY A 1 126 ? -6.660 -4.930 9.339 1.00 87.50 126 GLY A O 1
ATOM 954 N N . THR A 1 127 ? -6.904 -7.170 9.407 1.00 84.50 127 THR A N 1
ATOM 955 C CA . THR A 1 127 ? -6.040 -7.474 8.260 1.00 84.50 127 THR A CA 1
ATOM 956 C C . THR A 1 127 ? -6.739 -7.127 6.945 1.00 84.50 127 THR A C 1
ATOM 958 O O . THR A 1 127 ? -7.954 -6.961 6.903 1.00 84.50 127 THR A O 1
ATOM 961 N N . SER A 1 128 ? -5.990 -7.023 5.840 1.00 80.69 128 SER A N 1
ATOM 962 C CA . SER A 1 128 ? -6.606 -6.826 4.513 1.00 80.69 128 SER A CA 1
ATOM 963 C C . SER A 1 128 ? -7.531 -7.971 4.108 1.00 80.69 128 SER A C 1
ATOM 965 O O . SER A 1 128 ? -8.397 -7.776 3.265 1.00 80.69 128 SER A O 1
ATOM 967 N N . ASP A 1 129 ? -7.305 -9.150 4.684 1.00 83.56 129 ASP A N 1
ATOM 968 C CA . ASP A 1 129 ? -8.034 -10.375 4.377 1.00 83.56 129 ASP A CA 1
ATOM 969 C C . ASP A 1 129 ? -9.237 -10.579 5.318 1.00 83.56 129 ASP A C 1
ATOM 971 O O . ASP A 1 129 ? -10.025 -11.498 5.107 1.00 83.56 129 ASP A O 1
ATOM 975 N N . SER A 1 130 ? -9.385 -9.756 6.368 1.00 84.38 130 SER A N 1
ATOM 976 C CA . SER A 1 130 ? -10.537 -9.829 7.268 1.00 84.38 130 SER A CA 1
ATOM 977 C C . SER A 1 130 ? -11.696 -8.950 6.777 1.00 84.38 130 SER A C 1
ATOM 979 O O . SER A 1 130 ? -11.485 -8.025 5.989 1.00 84.38 130 SER A O 1
ATOM 981 N N . PRO A 1 131 ? -12.928 -9.176 7.273 1.00 87.38 131 PRO A N 1
ATOM 982 C CA . PRO A 1 131 ? -14.092 -8.355 6.925 1.00 87.38 131 PRO A CA 1
ATOM 983 C C . PRO A 1 131 ? -13.958 -6.875 7.317 1.00 87.38 131 PRO A C 1
ATOM 985 O O . PRO A 1 131 ? -14.728 -6.042 6.843 1.00 87.38 131 PRO A O 1
ATOM 988 N N . TYR A 1 132 ? -12.997 -6.536 8.185 1.00 88.62 132 TYR A N 1
ATOM 989 C CA . TYR A 1 132 ? -12.831 -5.202 8.764 1.00 88.62 132 TYR A CA 1
ATOM 990 C C . TYR A 1 132 ? -11.447 -4.614 8.439 1.00 88.62 132 TYR A C 1
ATOM 992 O O . TYR A 1 132 ? -10.647 -4.372 9.350 1.00 88.62 132 TYR A O 1
ATOM 1000 N N . PRO A 1 133 ? -11.120 -4.372 7.158 1.00 86.81 133 PRO A N 1
ATOM 1001 C CA . PRO A 1 133 ? -9.785 -3.939 6.771 1.00 86.81 133 PRO A CA 1
ATOM 1002 C C . PRO A 1 133 ? -9.458 -2.567 7.368 1.00 86.81 133 PRO A C 1
ATOM 1004 O O . PRO A 1 133 ? -10.236 -1.621 7.251 1.00 86.81 133 PRO A O 1
ATOM 1007 N N . ARG A 1 134 ? -8.269 -2.443 7.978 1.00 85.75 134 ARG A N 1
ATOM 1008 C CA . ARG A 1 134 ? -7.747 -1.194 8.580 1.00 85.75 134 ARG A CA 1
ATOM 1009 C C . ARG A 1 134 ? -8.569 -0.642 9.751 1.00 85.75 134 ARG A C 1
ATOM 1011 O O . ARG A 1 134 ? -8.297 0.466 10.209 1.00 85.75 134 ARG A O 1
ATOM 1018 N N . LEU A 1 135 ? -9.537 -1.397 10.264 1.00 91.81 135 LEU A N 1
ATOM 1019 C CA . LEU A 1 135 ? -10.296 -0.995 11.438 1.00 91.81 135 LEU A CA 1
ATOM 1020 C C . LEU A 1 135 ? -9.483 -1.274 12.704 1.00 91.81 135 LEU A C 1
ATOM 1022 O O . LEU A 1 135 ? -9.021 -2.394 12.908 1.00 91.81 135 LEU A O 1
ATOM 1026 N N . HIS A 1 136 ? -9.336 -0.270 13.568 1.00 93.56 136 HIS A N 1
ATOM 1027 C CA . HIS A 1 136 ? -8.741 -0.446 14.890 1.00 93.56 136 HIS A CA 1
ATOM 1028 C C . HIS A 1 136 ? -9.817 -0.868 15.897 1.00 93.56 136 HIS A C 1
ATOM 1030 O O . HIS A 1 136 ? -10.659 -0.052 16.290 1.00 93.56 136 HIS A O 1
ATOM 1036 N N . PHE A 1 137 ? -9.781 -2.126 16.338 1.00 94.12 137 PHE A N 1
ATOM 1037 C CA . PHE A 1 137 ? -10.824 -2.724 17.175 1.00 94.12 137 PHE A CA 1
ATOM 1038 C C . PHE A 1 137 ? -11.014 -1.973 18.492 1.00 94.12 137 PHE A C 1
ATOM 1040 O O . PHE A 1 137 ? -12.144 -1.713 18.895 1.00 94.12 137 PHE A O 1
ATOM 1047 N N . ARG A 1 138 ? -9.932 -1.523 19.137 1.00 94.12 138 ARG A N 1
ATOM 1048 C CA . ARG A 1 138 ? -10.029 -0.779 20.401 1.00 94.12 138 ARG A CA 1
ATOM 1049 C C . ARG A 1 138 ? -10.788 0.536 20.248 1.00 94.12 138 ARG A C 1
ATOM 1051 O O . ARG A 1 138 ? -11.589 0.882 21.115 1.00 94.12 138 ARG A O 1
ATOM 1058 N N . THR A 1 139 ? -10.527 1.282 19.176 1.00 93.06 139 THR A N 1
ATOM 1059 C CA . THR A 1 139 ? -11.259 2.526 18.906 1.00 93.06 139 THR A CA 1
ATOM 1060 C C . THR A 1 139 ? -12.709 2.210 18.560 1.00 93.06 139 THR A C 1
ATOM 1062 O O . THR A 1 139 ? -13.605 2.822 19.129 1.00 93.06 139 THR A O 1
ATOM 1065 N N . ALA A 1 140 ? -12.945 1.205 17.715 1.00 93.62 140 ALA A N 1
ATOM 1066 C CA . ALA A 1 140 ? -14.287 0.814 17.303 1.00 93.62 140 ALA A CA 1
ATOM 1067 C C . ALA A 1 140 ? -15.171 0.379 18.490 1.00 93.62 140 ALA A C 1
ATOM 1069 O O . ALA A 1 140 ? -16.290 0.865 18.610 1.00 93.62 140 ALA A O 1
ATOM 1070 N N . ILE A 1 141 ? -14.659 -0.437 19.422 1.00 93.06 141 ILE A N 1
ATOM 1071 C CA . ILE A 1 141 ? -15.374 -0.842 20.653 1.00 93.06 141 ILE A CA 1
ATOM 1072 C C . ILE A 1 141 ? -15.685 0.370 21.552 1.00 93.06 141 ILE A C 1
ATOM 1074 O O . ILE A 1 141 ? -16.733 0.456 22.189 1.00 93.06 141 ILE A O 1
ATOM 1078 N N . LYS A 1 142 ? -14.784 1.355 21.626 1.00 90.94 142 LYS A N 1
ATOM 1079 C CA . LYS A 1 142 ? -15.061 2.585 22.388 1.00 90.94 142 LYS A CA 1
ATOM 1080 C C . LYS A 1 142 ? -16.156 3.422 21.728 1.00 90.94 142 LYS A C 1
ATOM 1082 O O . LYS A 1 142 ? -16.944 4.041 22.441 1.00 90.94 142 LYS A O 1
ATOM 1087 N N . GLU A 1 143 ? -16.213 3.437 20.399 1.00 92.31 143 GLU A N 1
ATOM 1088 C CA . GLU A 1 143 ? -17.276 4.113 19.655 1.00 92.31 143 GLU A CA 1
ATOM 1089 C C . GLU A 1 143 ? -18.629 3.411 19.820 1.00 92.31 143 GLU A C 1
ATOM 1091 O O . GLU A 1 143 ? -19.623 4.101 20.029 1.00 92.31 143 GLU A O 1
ATOM 1096 N N . THR A 1 144 ? -18.693 2.071 19.853 1.00 90.75 144 THR A N 1
ATOM 1097 C CA . THR A 1 144 ? -19.966 1.364 20.110 1.00 90.75 144 THR A CA 1
ATOM 1098 C C . THR A 1 144 ? -20.569 1.751 21.458 1.00 90.75 144 THR A C 1
ATOM 1100 O O . THR A 1 144 ? -21.779 1.941 21.559 1.00 90.75 144 THR A O 1
ATOM 1103 N N . ALA A 1 145 ? -19.736 1.950 22.485 1.00 86.69 145 ALA A N 1
ATOM 1104 C CA . ALA A 1 145 ? -20.193 2.422 23.789 1.00 86.69 145 ALA A CA 1
ATOM 1105 C C . ALA A 1 145 ? -20.811 3.826 23.713 1.00 86.69 145 ALA A C 1
ATOM 1107 O O . ALA A 1 145 ? -21.870 4.048 24.289 1.00 86.69 145 ALA A O 1
ATOM 1108 N N . LYS A 1 146 ? -20.195 4.754 22.967 1.00 87.31 146 LYS A N 1
ATOM 1109 C CA . LYS A 1 146 ? -20.740 6.108 22.768 1.00 87.31 146 LYS A CA 1
ATOM 1110 C C . LYS A 1 146 ? -22.055 6.089 21.991 1.00 87.31 146 LYS A C 1
ATOM 1112 O O . LYS A 1 146 ? -22.970 6.826 22.340 1.00 87.31 146 LYS A O 1
ATOM 1117 N N . VAL A 1 147 ? -22.144 5.261 20.948 1.00 87.81 147 VAL A N 1
ATOM 1118 C CA . VAL A 1 147 ? -23.370 5.093 20.152 1.00 87.81 147 VAL A CA 1
ATOM 1119 C C . VAL A 1 147 ? -24.500 4.572 21.030 1.00 87.81 147 VAL A C 1
ATOM 1121 O O . VAL A 1 147 ? -25.590 5.133 20.999 1.00 87.81 147 VAL A O 1
ATOM 1124 N N . LEU A 1 148 ? -24.228 3.560 21.858 1.00 82.62 148 LEU A N 1
ATOM 1125 C CA . LEU A 1 148 ? -25.216 3.016 22.783 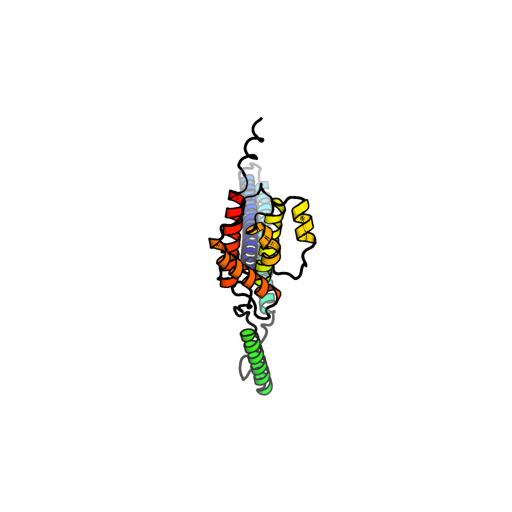1.00 82.62 148 LEU A CA 1
ATOM 1126 C C . LEU A 1 148 ? -25.700 4.069 23.787 1.00 82.62 148 LEU A C 1
ATOM 1128 O O . LEU A 1 148 ? -26.901 4.199 23.996 1.00 82.62 148 LEU A O 1
ATOM 1132 N N . THR A 1 149 ? -24.781 4.837 24.379 1.00 81.94 149 THR A N 1
ATOM 1133 C CA . THR A 1 149 ? -25.143 5.912 25.312 1.00 81.94 149 THR A CA 1
ATOM 1134 C C . THR A 1 149 ? -26.053 6.942 24.645 1.00 81.94 149 THR A C 1
ATOM 1136 O O . THR A 1 149 ? -27.120 7.213 25.177 1.00 81.94 149 THR A O 1
ATOM 1139 N N . ARG A 1 150 ? -25.709 7.424 23.442 1.00 84.06 150 ARG A N 1
ATOM 1140 C CA . ARG A 1 150 ? -26.545 8.381 22.692 1.00 84.06 150 ARG A CA 1
ATOM 1141 C C . ARG A 1 150 ? -27.927 7.834 22.358 1.00 84.06 150 ARG A C 1
ATOM 1143 O O . ARG A 1 150 ? -28.913 8.554 22.418 1.00 84.06 150 ARG A O 1
ATOM 1150 N N . LEU A 1 151 ? -27.988 6.563 21.976 1.00 80.12 151 LEU A N 1
ATOM 1151 C CA . LEU A 1 151 ? -29.236 5.912 21.603 1.00 80.12 151 LEU A CA 1
ATOM 1152 C C . LEU A 1 151 ? -30.165 5.745 22.810 1.00 80.12 151 LEU A C 1
ATOM 1154 O O . LEU A 1 151 ? -31.373 5.850 22.671 1.00 80.12 151 LEU A O 1
ATOM 1158 N N . ILE A 1 152 ? -29.619 5.534 24.005 1.00 77.50 152 ILE A N 1
ATOM 1159 C CA . ILE A 1 152 ? -30.422 5.499 25.230 1.00 77.50 152 ILE A CA 1
ATOM 1160 C C . ILE A 1 152 ? -30.801 6.922 25.664 1.00 77.50 152 ILE A C 1
ATOM 1162 O O . ILE A 1 152 ? -31.950 7.145 26.028 1.00 77.50 152 ILE A O 1
ATOM 1166 N N . GLU A 1 153 ? -29.893 7.900 25.547 1.00 77.50 153 GLU A N 1
ATOM 1167 C CA . GLU A 1 153 ? -30.165 9.324 25.821 1.00 77.50 153 GLU A CA 1
ATOM 1168 C C . GLU A 1 153 ? -31.364 9.859 25.029 1.00 77.50 153 GLU A C 1
ATOM 1170 O O . GLU A 1 153 ? -32.151 10.621 25.580 1.00 77.50 153 GLU A O 1
ATOM 1175 N N . THR A 1 154 ? -31.574 9.419 23.782 1.00 78.06 154 THR A N 1
ATOM 1176 C CA . THR A 1 154 ? -32.754 9.831 22.997 1.00 78.06 154 THR A CA 1
ATOM 1177 C C . THR A 1 154 ? -34.092 9.325 23.542 1.00 78.06 154 THR A C 1
ATOM 1179 O O . THR A 1 154 ? -35.131 9.849 23.158 1.00 78.06 154 THR A O 1
ATOM 1182 N N . HIS A 1 155 ? -34.085 8.311 24.408 1.00 70.94 155 HIS A N 1
ATOM 1183 C CA . HIS A 1 155 ? -35.289 7.733 25.014 1.00 70.94 155 HIS A CA 1
ATOM 1184 C C . HIS A 1 155 ? -35.495 8.156 26.475 1.00 70.94 155 HIS A C 1
ATOM 1186 O O . HIS A 1 155 ? -36.444 7.702 27.111 1.00 70.94 155 HIS A O 1
ATOM 1192 N N . LEU A 1 156 ? -34.613 8.999 27.014 1.00 72.81 156 LEU A N 1
ATOM 1193 C CA . LEU A 1 156 ? -34.617 9.411 28.415 1.00 72.81 156 LEU A CA 1
ATOM 1194 C C . LEU A 1 156 ? -35.278 10.781 28.602 1.00 72.81 156 LEU A C 1
ATOM 1196 O O . LEU A 1 156 ? -35.158 11.663 27.756 1.00 72.81 156 LEU A O 1
ATOM 1200 N N . THR A 1 157 ? -35.946 10.974 29.741 1.00 71.69 157 THR A N 1
ATOM 1201 C CA . THR A 1 157 ? -36.539 12.266 30.126 1.00 71.69 157 THR A CA 1
ATOM 1202 C C . THR A 1 157 ? -35.453 13.212 30.660 1.00 71.69 157 THR A C 1
ATOM 1204 O O . THR A 1 157 ? -34.447 12.760 31.205 1.00 71.69 157 THR A O 1
ATOM 1207 N N . ASP A 1 158 ? -35.662 14.533 30.633 1.00 74.50 158 ASP A N 1
ATOM 1208 C CA . ASP A 1 158 ? -34.693 15.517 31.166 1.00 74.50 158 ASP A CA 1
ATOM 1209 C C . ASP A 1 158 ? -34.257 15.248 32.622 1.00 74.50 158 ASP A C 1
ATOM 1211 O O . ASP A 1 158 ? -33.108 15.490 33.000 1.00 74.50 158 ASP A O 1
ATOM 1215 N N . LYS A 1 159 ? -35.156 14.707 33.456 1.00 71.88 159 LYS A N 1
ATOM 1216 C CA . LYS A 1 159 ? -34.844 14.320 34.845 1.00 71.88 159 LYS A CA 1
ATOM 1217 C C . LYS A 1 159 ? -33.877 13.135 34.920 1.00 71.88 159 LYS A C 1
ATOM 1219 O O . LYS A 1 159 ? -33.003 13.111 35.787 1.00 71.88 159 LYS A O 1
ATOM 1224 N N . ASP A 1 160 ? -34.009 12.196 33.994 1.00 70.56 160 ASP A N 1
ATOM 1225 C CA . ASP A 1 160 ? -33.186 10.995 33.895 1.00 70.56 160 ASP A CA 1
ATOM 1226 C C . ASP A 1 160 ? -31.781 11.339 33.379 1.00 70.56 160 ASP A C 1
ATOM 1228 O O . ASP A 1 160 ? -30.774 10.871 33.915 1.00 70.56 160 ASP A O 1
ATOM 1232 N N . LEU A 1 161 ? -31.702 12.257 32.409 1.00 70.94 161 LEU A N 1
ATOM 1233 C CA . LEU A 1 161 ? -30.441 12.814 31.911 1.00 70.94 161 LEU A CA 1
ATOM 1234 C C . LEU A 1 161 ? -29.661 13.537 33.021 1.00 70.94 161 LEU A C 1
ATOM 1236 O O . LEU A 1 161 ? -28.444 13.373 33.132 1.00 70.94 161 LEU A O 1
ATOM 1240 N N . GLN A 1 162 ? -30.345 14.284 33.898 1.00 75.94 162 GLN A N 1
ATOM 1241 C CA . GLN A 1 162 ? -29.708 14.902 35.067 1.00 75.94 162 GLN A CA 1
ATOM 1242 C C . GLN A 1 162 ? -29.174 13.872 36.071 1.00 75.94 162 GLN A C 1
ATOM 1244 O O . GLN A 1 162 ? -28.141 14.115 36.699 1.00 75.94 162 GLN A O 1
ATOM 1249 N N . GLN A 1 163 ? -29.841 12.726 36.238 1.00 74.75 163 GLN A N 1
ATOM 1250 C CA . GLN A 1 163 ? -29.341 11.644 37.090 1.00 74.75 163 GLN A CA 1
ATOM 1251 C C . GLN A 1 163 ? -28.125 10.947 36.470 1.00 74.75 163 GLN A C 1
ATOM 1253 O O . GLN A 1 163 ? -27.148 10.702 37.180 1.00 74.75 163 GLN A O 1
ATOM 1258 N N . LEU A 1 164 ? -28.130 10.712 35.154 1.00 72.56 164 LEU A N 1
ATOM 1259 C CA . LEU A 1 164 ? -26.985 10.161 34.425 1.00 72.56 164 LEU A CA 1
ATOM 1260 C C . LEU A 1 164 ? -25.766 11.102 34.497 1.00 72.56 164 LEU A C 1
ATOM 1262 O O . LEU A 1 164 ? -24.646 10.650 34.728 1.00 72.56 164 LEU A O 1
ATOM 1266 N N . ALA A 1 165 ? -25.978 12.418 34.396 1.00 72.38 165 ALA A N 1
ATOM 1267 C CA . ALA A 1 165 ? -24.919 13.425 34.502 1.00 72.38 165 ALA A CA 1
ATOM 1268 C C . ALA A 1 165 ? -24.268 13.498 35.898 1.00 72.38 165 ALA A C 1
ATOM 1270 O O . ALA A 1 165 ? -23.115 13.911 36.023 1.00 72.38 165 ALA A O 1
ATOM 1271 N N . ARG A 1 166 ? -24.984 13.088 36.956 1.00 75.25 166 ARG A N 1
ATOM 1272 C CA . ARG A 1 166 ? -24.443 13.007 38.327 1.00 75.25 166 ARG A CA 1
ATOM 1273 C C . ARG A 1 166 ? -23.551 11.785 38.540 1.00 75.25 166 ARG A C 1
ATOM 1275 O O . ARG A 1 166 ? -22.782 11.754 39.501 1.00 75.25 166 ARG A O 1
ATOM 1282 N N . GLN A 1 167 ? -23.641 10.776 37.675 1.00 73.75 167 GLN A N 1
ATOM 1283 C CA . GLN A 1 167 ? -22.814 9.581 37.777 1.00 73.75 167 GLN A CA 1
ATOM 1284 C C . GLN A 1 167 ? -21.391 9.845 37.277 1.00 73.75 167 GLN A C 1
ATOM 1286 O O . GLN A 1 167 ? -21.141 10.609 36.345 1.00 73.75 167 GLN A O 1
ATOM 1291 N N . SER A 1 168 ? -20.415 9.187 37.904 1.00 68.69 168 SER A N 1
ATOM 1292 C CA . SER A 1 168 ? -19.009 9.415 37.580 1.00 68.69 168 SER A CA 1
ATOM 1293 C C . SER A 1 168 ? -18.655 8.925 36.167 1.00 68.69 168 SER A C 1
ATOM 1295 O O . SER A 1 168 ? -18.923 7.770 35.826 1.00 68.69 168 SER A O 1
ATOM 1297 N N . PRO A 1 169 ? -17.913 9.714 35.365 1.00 65.50 169 PRO A N 1
ATOM 1298 C CA . PRO A 1 169 ? -17.506 9.326 34.012 1.00 65.50 169 PRO A CA 1
ATOM 1299 C C . PRO A 1 169 ? -16.563 8.108 33.974 1.00 65.50 169 PRO A C 1
ATOM 1301 O O . PRO A 1 169 ? -16.370 7.512 32.913 1.00 65.50 169 PRO A O 1
ATOM 1304 N N . ARG A 1 170 ? -15.992 7.734 35.127 1.00 66.12 170 ARG A N 1
ATOM 1305 C CA . ARG A 1 170 ? -15.095 6.583 35.309 1.00 66.12 170 ARG A CA 1
ATOM 1306 C C . ARG A 1 170 ? -15.813 5.241 35.465 1.00 66.12 170 ARG A C 1
ATOM 1308 O O . ARG A 1 170 ? -15.144 4.219 35.405 1.00 66.12 170 ARG A O 1
ATOM 1315 N N . GLN A 1 171 ? -17.125 5.233 35.691 1.00 69.88 171 GLN A N 1
ATOM 1316 C CA . GLN A 1 171 ? -17.878 3.987 35.830 1.00 69.88 171 GLN A CA 1
ATOM 1317 C C . GLN A 1 171 ? -18.011 3.273 34.480 1.00 69.88 171 GLN A C 1
ATOM 1319 O O . GLN A 1 171 ? -17.960 3.902 33.411 1.00 69.88 171 GLN A O 1
ATOM 1324 N N . SER A 1 172 ? -18.161 1.948 34.536 1.00 68.81 172 SER A N 1
ATOM 1325 C CA . SER A 1 172 ? -18.387 1.136 33.346 1.00 68.81 172 SER A CA 1
ATOM 1326 C C . SER A 1 172 ? -19.672 1.585 32.644 1.00 68.81 172 SER A C 1
ATOM 1328 O O . SER A 1 172 ? -20.537 2.264 33.214 1.00 68.81 172 SER A O 1
ATOM 1330 N N . THR A 1 173 ? -19.763 1.315 31.345 1.00 69.31 173 THR A N 1
ATOM 1331 C CA . THR A 1 173 ? -20.859 1.879 30.546 1.00 69.31 173 THR A CA 1
ATOM 1332 C C . THR A 1 173 ? -22.182 1.249 30.959 1.00 69.31 173 THR A C 1
ATOM 1334 O O . THR A 1 173 ? -23.176 1.964 31.049 1.00 69.31 173 THR A O 1
ATOM 1337 N N . LEU A 1 174 ? -22.179 -0.034 31.332 1.00 70.31 174 LEU A N 1
ATOM 1338 C CA . LEU A 1 174 ? -23.372 -0.662 31.880 1.00 70.31 174 LEU A CA 1
ATOM 1339 C C . LEU A 1 174 ? -23.705 -0.253 33.300 1.00 70.31 174 LEU A C 1
ATOM 1341 O O . LEU A 1 174 ? -24.882 -0.111 33.570 1.00 70.31 174 LEU A O 1
ATOM 1345 N N . VAL A 1 175 ? -22.745 -0.029 34.198 1.00 72.38 175 VAL A N 1
ATOM 1346 C CA . VAL A 1 175 ? -23.089 0.426 35.560 1.00 72.38 175 VAL A CA 1
ATOM 1347 C C . VAL A 1 175 ? -23.831 1.762 35.517 1.00 72.38 175 VAL A C 1
ATOM 1349 O O . VAL A 1 175 ? -24.768 1.968 36.282 1.00 72.38 175 VAL A O 1
ATOM 1352 N N . ARG A 1 176 ? -23.471 2.637 34.572 1.00 74.69 176 ARG A N 1
ATOM 1353 C CA . ARG A 1 176 ? -24.185 3.902 34.364 1.00 74.69 176 ARG A CA 1
ATOM 1354 C C . ARG A 1 176 ? -25.574 3.722 33.761 1.00 74.69 176 ARG A C 1
ATOM 1356 O O . ARG A 1 176 ? -26.517 4.393 34.159 1.00 74.69 176 ARG A O 1
ATOM 1363 N N . LEU A 1 177 ? -25.701 2.808 32.801 1.00 73.19 177 LEU A N 1
ATOM 1364 C CA . LEU A 1 177 ? -26.937 2.609 32.042 1.00 73.19 177 LEU A CA 1
ATOM 1365 C C . LEU A 1 177 ? -27.879 1.561 32.657 1.00 73.19 177 LEU A C 1
ATOM 1367 O O . LEU A 1 177 ? -29.030 1.463 32.246 1.00 73.19 177 LEU A O 1
ATOM 1371 N N . ALA A 1 178 ? -27.418 0.790 33.642 1.00 70.31 178 ALA A N 1
ATOM 1372 C CA . ALA A 1 178 ? -28.163 -0.285 34.292 1.00 70.31 178 ALA A CA 1
ATOM 1373 C C . ALA A 1 178 ? -29.530 0.150 34.844 1.00 70.31 178 ALA A C 1
ATOM 1375 O O . ALA A 1 178 ? -30.486 -0.591 34.606 1.00 70.31 178 ALA A O 1
ATOM 1376 N N . PRO A 1 179 ? -29.671 1.329 35.488 1.00 68.44 179 PRO A N 1
ATOM 1377 C CA . PRO A 1 179 ? -30.968 1.787 35.972 1.00 68.44 179 PRO A CA 1
ATOM 1378 C C . PRO A 1 179 ? -31.980 1.946 34.835 1.00 68.44 179 PRO A C 1
ATOM 1380 O O . PRO A 1 179 ? -33.149 1.682 35.024 1.00 68.44 179 PRO A O 1
ATOM 1383 N N . PHE A 1 180 ? -31.537 2.307 33.631 1.00 68.50 180 PHE A N 1
ATOM 1384 C CA . PHE A 1 180 ? -32.416 2.551 32.481 1.00 68.50 180 PHE A CA 1
ATOM 1385 C C . PHE A 1 180 ? -32.688 1.294 31.650 1.00 68.50 180 PHE A C 1
ATOM 1387 O O . PHE A 1 180 ? -33.694 1.198 30.951 1.00 68.50 180 PHE A O 1
ATOM 1394 N N . LEU A 1 181 ? -31.770 0.329 31.699 1.00 67.62 181 LEU A N 1
ATOM 1395 C CA . LEU A 1 181 ? -31.867 -0.913 30.936 1.00 67.62 181 LEU A CA 1
ATOM 1396 C C . LEU A 1 181 ? -32.663 -1.994 31.671 1.00 67.62 181 LEU A C 1
ATOM 1398 O O . LEU A 1 181 ? -33.320 -2.800 31.014 1.00 67.62 181 LEU A O 1
ATOM 1402 N N . PHE A 1 182 ? -32.595 -2.020 33.006 1.00 62.56 182 PHE A N 1
ATOM 1403 C CA . PHE A 1 182 ? -33.132 -3.114 33.824 1.00 62.56 182 PHE A CA 1
ATOM 1404 C C . PHE A 1 182 ? -34.152 -2.674 34.870 1.00 62.56 182 PHE A C 1
ATOM 1406 O O . PHE A 1 182 ? -34.993 -3.482 35.261 1.00 62.56 182 PHE A O 1
ATOM 1413 N N . GLU A 1 183 ? -34.074 -1.432 35.343 1.00 60.97 183 GLU A N 1
ATOM 1414 C CA . GLU A 1 183 ? -34.926 -0.934 36.416 1.00 60.97 183 GLU A CA 1
ATOM 1415 C C . GLU A 1 183 ? -35.980 0.017 35.842 1.00 60.97 183 GLU A C 1
ATOM 1417 O O . GLU A 1 183 ? -35.735 0.808 34.932 1.00 60.97 183 GLU A O 1
ATOM 1422 N N . ARG A 1 184 ? -37.216 -0.095 36.324 1.00 54.88 184 ARG A N 1
ATOM 1423 C CA . ARG A 1 184 ? -38.295 0.789 35.886 1.00 54.88 184 ARG A CA 1
ATOM 1424 C C . ARG A 1 184 ? -38.112 2.136 36.577 1.00 54.88 184 ARG A C 1
ATOM 1426 O O . ARG A 1 184 ? -38.622 2.332 37.674 1.00 54.88 184 ARG A O 1
ATOM 1433 N N . LEU A 1 185 ? -37.356 3.044 35.957 1.00 49.81 185 LEU A N 1
ATOM 1434 C CA . LEU A 1 185 ? -37.064 4.352 36.558 1.00 49.81 185 LEU A CA 1
ATOM 1435 C C . LEU A 1 185 ? -38.275 5.301 36.590 1.00 49.81 185 LEU A C 1
ATOM 1437 O O . LEU A 1 185 ? -38.315 6.217 37.407 1.00 49.81 185 LEU A O 1
ATOM 1441 N N . SER A 1 186 ? -39.280 5.062 35.741 1.00 45.31 186 SER A N 1
ATOM 1442 C CA . SER A 1 186 ? -40.567 5.764 35.752 1.00 45.31 186 SER A CA 1
ATOM 1443 C C . SER A 1 186 ? -41.735 4.796 35.535 1.00 45.31 186 SER A C 1
ATOM 1445 O O . SER A 1 186 ? -41.589 3.822 34.791 1.00 45.31 186 SER A O 1
ATOM 1447 N N . PRO A 1 187 ? -42.910 5.055 36.141 1.00 52.19 187 PRO A N 1
ATOM 1448 C CA . PRO A 1 187 ? -44.086 4.189 36.031 1.00 52.19 187 PRO A CA 1
ATOM 1449 C C . PRO A 1 187 ? -44.587 4.024 34.589 1.00 52.19 187 PRO A C 1
ATOM 1451 O O . PRO A 1 187 ? -45.232 3.024 34.298 1.00 52.19 187 PRO A O 1
ATOM 1454 N N . ASP A 1 188 ? -44.216 4.914 33.669 1.00 51.69 188 ASP A N 1
ATOM 1455 C CA . ASP A 1 188 ? -44.655 4.883 32.268 1.00 51.69 188 ASP A CA 1
ATOM 1456 C C . ASP A 1 188 ? -43.686 4.160 31.313 1.00 51.69 188 ASP A C 1
ATOM 1458 O O . ASP A 1 188 ? -44.036 3.904 30.165 1.00 51.69 188 ASP A O 1
ATOM 1462 N N . ILE A 1 189 ? -42.480 3.793 31.769 1.00 55.59 189 ILE A N 1
ATOM 1463 C CA . ILE A 1 189 ? -41.431 3.216 30.910 1.00 55.59 189 ILE A CA 1
ATOM 1464 C C . ILE A 1 189 ? -41.268 1.728 31.226 1.00 55.59 189 ILE A C 1
ATOM 1466 O O . ILE A 1 189 ? -40.933 1.351 32.346 1.00 55.59 189 ILE A O 1
ATOM 1470 N N . GLU A 1 190 ? -41.518 0.859 30.251 1.00 61.53 190 GLU A N 1
ATOM 1471 C CA . GLU A 1 190 ? -41.253 -0.577 30.380 1.00 61.53 190 GLU A CA 1
ATOM 1472 C C . GLU A 1 190 ? -39.734 -0.837 30.269 1.00 61.53 190 GLU A C 1
ATOM 1474 O O . GLU A 1 190 ? -39.066 -0.164 29.478 1.00 61.53 190 GLU A O 1
ATOM 1479 N N . PRO A 1 191 ? -39.143 -1.758 31.059 1.00 64.06 191 PRO A N 1
ATOM 1480 C CA . PRO A 1 191 ? -37.712 -2.046 30.980 1.00 64.06 191 PRO A CA 1
ATOM 1481 C C . PRO A 1 191 ? -37.308 -2.427 29.552 1.00 64.06 191 PRO A C 1
ATOM 1483 O O . PRO A 1 191 ? -37.850 -3.358 28.956 1.00 64.06 191 PRO A O 1
ATOM 1486 N N . LEU A 1 192 ? -36.329 -1.694 29.014 1.00 64.88 192 LEU A N 1
ATOM 1487 C CA . LEU A 1 192 ? -35.942 -1.744 27.602 1.00 64.88 192 LEU A CA 1
ATOM 1488 C C . LEU A 1 192 ? -35.378 -3.110 27.185 1.00 64.88 192 LEU A C 1
ATOM 1490 O O . LEU A 1 192 ? -35.438 -3.486 26.014 1.00 64.88 192 LEU A O 1
ATOM 1494 N N . VAL A 1 193 ? -34.793 -3.842 28.137 1.00 66.62 193 VAL A N 1
ATOM 1495 C CA . VAL A 1 193 ? -34.127 -5.118 27.888 1.00 66.62 193 VAL A CA 1
ATOM 1496 C C . VAL A 1 193 ? -34.655 -6.186 28.849 1.00 66.62 193 VAL A C 1
ATOM 1498 O O . VAL A 1 193 ? -34.529 -6.041 30.065 1.00 66.62 193 VAL A O 1
ATOM 1501 N N . PRO A 1 194 ? -35.179 -7.313 28.331 1.00 69.75 194 PRO A N 1
ATOM 1502 C CA . PRO A 1 194 ? -35.571 -8.441 29.163 1.00 69.75 194 PRO A CA 1
ATOM 1503 C C . PRO A 1 194 ? -34.400 -8.983 30.010 1.00 69.75 194 PRO A C 1
ATOM 1505 O O . PRO A 1 194 ? -33.269 -9.072 29.516 1.00 69.75 194 PRO A O 1
ATOM 1508 N N . PRO A 1 195 ? -34.647 -9.442 31.252 1.00 68.62 195 PRO A N 1
ATOM 1509 C CA . PRO A 1 195 ? -33.594 -9.859 32.189 1.00 68.62 195 PRO A CA 1
ATOM 1510 C C . PRO A 1 195 ? -32.739 -11.035 31.683 1.00 68.62 195 PRO A C 1
ATOM 1512 O O . PRO A 1 195 ? -31.605 -11.219 32.122 1.00 68.62 195 PRO A O 1
ATOM 1515 N N . GLN A 1 196 ? -33.230 -11.798 30.704 1.00 71.62 196 GLN A N 1
ATOM 1516 C CA . GLN A 1 196 ? -32.498 -12.889 30.050 1.00 71.62 196 GLN A CA 1
ATOM 1517 C C . GLN A 1 196 ? -31.232 -12.439 29.293 1.00 71.62 196 GLN A C 1
ATOM 1519 O O . GLN A 1 196 ? -30.333 -13.248 29.076 1.00 71.62 196 GLN A O 1
ATOM 1524 N N . TYR A 1 197 ? -31.119 -11.159 28.916 1.00 74.81 197 TYR A N 1
ATOM 1525 C CA . TYR A 1 197 ? -29.950 -10.625 28.198 1.00 74.81 197 TYR A CA 1
ATOM 1526 C C . TYR A 1 197 ? -28.859 -10.061 29.126 1.00 74.81 197 TYR A C 1
ATOM 1528 O O . TYR A 1 197 ? -27.794 -9.658 28.654 1.00 74.81 197 TYR A O 1
ATOM 1536 N N . LEU A 1 198 ? -29.071 -10.083 30.447 1.00 75.44 198 LEU A N 1
ATOM 1537 C CA . LEU A 1 198 ? -28.103 -9.646 31.459 1.00 75.44 198 LEU A CA 1
ATOM 1538 C C . LEU A 1 198 ? -26.683 -10.243 31.290 1.00 75.44 198 LEU A C 1
ATOM 1540 O O . LEU A 1 198 ? -25.718 -9.480 31.383 1.00 75.44 198 LEU A O 1
ATOM 1544 N N . PRO A 1 199 ? -26.488 -11.558 31.030 1.00 82.12 199 PRO A N 1
ATOM 1545 C CA . PRO A 1 199 ? -25.143 -12.114 30.855 1.00 82.12 199 PRO A CA 1
ATOM 1546 C C . PRO A 1 199 ? -24.437 -11.591 29.596 1.00 82.12 199 PRO A C 1
ATOM 1548 O O . PRO A 1 199 ? -23.236 -11.332 29.639 1.00 82.12 199 PRO A O 1
ATOM 1551 N N . LEU A 1 200 ? -25.175 -11.372 28.502 1.00 82.12 200 LEU A N 1
ATOM 1552 C CA . LEU A 1 200 ? -24.629 -10.807 27.262 1.00 82.12 200 LEU A CA 1
ATOM 1553 C C . LEU A 1 200 ? -24.200 -9.352 27.453 1.00 82.12 200 LEU A C 1
ATOM 1555 O O . LEU A 1 200 ? -23.169 -8.927 26.937 1.00 82.12 200 LEU A O 1
ATOM 1559 N N . LEU A 1 201 ? -24.954 -8.604 28.255 1.00 80.88 201 LEU A N 1
ATOM 1560 C CA . LEU A 1 201 ? -24.587 -7.246 28.620 1.00 80.88 201 LEU A CA 1
ATOM 1561 C C . LEU A 1 201 ? -23.320 -7.221 29.486 1.00 80.88 201 LEU A C 1
ATOM 1563 O O . LEU A 1 201 ? -22.383 -6.489 29.176 1.00 80.88 201 LEU A O 1
ATOM 1567 N N . LYS A 1 202 ? -23.224 -8.069 30.515 1.00 84.94 202 LYS A N 1
ATOM 1568 C CA . LYS A 1 202 ? -21.994 -8.182 31.323 1.00 84.94 202 LYS A CA 1
ATOM 1569 C C . LYS A 1 202 ? -20.766 -8.522 30.470 1.00 84.94 202 LYS A C 1
ATOM 1571 O O . LYS A 1 202 ? -19.686 -7.984 30.710 1.00 84.94 202 LYS A O 1
ATOM 1576 N N . LEU A 1 203 ? -20.939 -9.376 29.461 1.00 87.56 203 LEU A N 1
ATOM 1577 C CA . LEU A 1 203 ? -19.893 -9.703 28.494 1.00 87.56 203 LEU A CA 1
ATOM 1578 C C . LEU A 1 203 ? -19.489 -8.472 27.663 1.00 87.56 203 LEU A C 1
ATOM 1580 O O . LEU A 1 203 ? -18.300 -8.178 27.548 1.00 87.56 203 LEU A O 1
ATOM 1584 N N . TYR A 1 204 ? -20.457 -7.694 27.173 1.00 88.81 204 TYR A N 1
ATOM 1585 C CA . TYR A 1 204 ? -20.193 -6.428 26.481 1.00 88.81 204 TYR A CA 1
ATOM 1586 C C . TYR A 1 204 ? -19.418 -5.421 27.345 1.00 88.81 204 TYR A C 1
ATOM 1588 O O . TYR A 1 204 ? -18.418 -4.865 26.891 1.00 88.81 204 TYR A O 1
ATOM 1596 N N . ASP A 1 205 ? -19.828 -5.214 28.598 1.00 88.06 205 ASP A N 1
ATOM 1597 C CA . ASP A 1 205 ? -19.148 -4.288 29.516 1.00 88.06 205 ASP A CA 1
ATOM 1598 C C . ASP A 1 205 ? -17.706 -4.727 29.781 1.00 88.06 205 ASP A C 1
ATOM 1600 O O . ASP A 1 205 ? -16.790 -3.909 29.730 1.00 88.06 205 ASP A O 1
ATOM 1604 N N . SER A 1 206 ? -17.483 -6.038 29.936 1.00 90.12 206 SER A N 1
ATOM 1605 C CA . SER A 1 206 ? -16.138 -6.604 30.057 1.00 90.12 206 SER A CA 1
ATOM 1606 C C . SER A 1 206 ? -15.268 -6.277 28.840 1.00 90.12 206 SER A C 1
ATOM 1608 O O . SER A 1 206 ? -14.115 -5.873 29.001 1.00 90.12 206 SER A O 1
ATOM 1610 N N . HIS A 1 207 ? -15.793 -6.390 27.616 1.00 91.38 207 HIS A N 1
ATOM 1611 C CA . HIS A 1 207 ? -15.043 -6.032 26.408 1.00 91.38 207 HIS A CA 1
ATOM 1612 C C . HIS A 1 207 ? -14.769 -4.528 26.300 1.00 91.38 207 HIS A C 1
ATOM 1614 O O . HIS A 1 207 ? -13.662 -4.135 25.919 1.00 91.38 207 HIS A O 1
ATOM 1620 N N . VAL A 1 208 ? -15.726 -3.679 26.684 1.00 90.00 208 VAL A N 1
ATOM 1621 C CA . VAL A 1 208 ? -15.544 -2.219 26.708 1.00 90.00 208 VAL A CA 1
ATOM 1622 C C . VAL A 1 208 ? -14.490 -1.811 27.741 1.00 90.00 208 VAL A C 1
ATOM 1624 O O . VAL A 1 208 ? -13.606 -1.005 27.431 1.00 90.00 208 VAL A O 1
ATOM 1627 N N . ASP A 1 209 ? -14.524 -2.391 28.938 1.00 89.38 209 ASP A N 1
ATOM 1628 C CA . ASP A 1 209 ? -13.537 -2.131 29.985 1.00 89.38 209 ASP A CA 1
ATOM 1629 C C . ASP A 1 209 ? -12.157 -2.670 29.601 1.00 89.38 209 ASP A C 1
ATOM 1631 O O . ASP A 1 209 ? -11.150 -1.974 29.768 1.00 89.38 209 ASP A O 1
ATOM 1635 N N . ASN A 1 210 ? -12.093 -3.846 28.972 1.00 90.62 210 ASN A N 1
ATOM 1636 C CA . ASN A 1 210 ? -10.855 -4.370 28.403 1.00 90.62 210 ASN A CA 1
ATOM 1637 C C . ASN A 1 210 ? -10.280 -3.410 27.349 1.00 90.62 210 ASN A C 1
ATOM 1639 O O . ASN A 1 210 ? -9.092 -3.084 27.393 1.00 90.62 210 ASN A O 1
ATOM 1643 N N . ALA A 1 211 ? -11.109 -2.870 26.454 1.00 90.38 211 ALA A N 1
ATOM 1644 C CA . ALA A 1 211 ? -10.669 -1.888 25.464 1.00 90.38 211 ALA A CA 1
ATOM 1645 C C . ALA A 1 211 ? -10.195 -0.564 26.104 1.00 90.38 211 ALA A C 1
ATOM 1647 O O . ALA A 1 211 ? -9.315 0.116 25.554 1.00 90.38 211 ALA A O 1
ATOM 1648 N N . ARG A 1 212 ? -10.742 -0.176 27.264 1.00 88.25 212 ARG A N 1
ATOM 1649 C CA . ARG A 1 212 ? -10.347 1.037 28.002 1.00 88.25 212 ARG A CA 1
ATOM 1650 C C . ARG A 1 212 ? -9.051 0.868 28.787 1.00 88.25 212 ARG A C 1
ATOM 1652 O O . ARG A 1 212 ? -8.187 1.734 28.665 1.00 88.25 212 ARG A O 1
ATOM 1659 N N . TYR A 1 213 ? -8.915 -0.213 29.549 1.00 89.00 213 TYR A N 1
ATOM 1660 C CA . TYR A 1 213 ? -7.894 -0.323 30.596 1.00 89.00 213 TYR A CA 1
ATOM 1661 C C . TYR A 1 213 ? -6.836 -1.398 30.334 1.00 89.00 213 TYR A C 1
ATOM 1663 O O . TYR A 1 213 ? -5.743 -1.338 30.900 1.00 89.00 213 TYR A O 1
ATOM 1671 N N . ARG A 1 214 ? -7.109 -2.385 29.473 1.00 90.25 214 ARG A N 1
ATOM 1672 C CA . ARG A 1 214 ? -6.179 -3.499 29.253 1.00 90.25 214 ARG A CA 1
ATOM 1673 C C . ARG A 1 214 ? -5.027 -3.089 28.334 1.00 90.25 214 ARG A C 1
ATOM 1675 O O . ARG A 1 214 ? -5.226 -2.423 27.316 1.00 90.25 214 ARG A O 1
ATOM 1682 N N . ARG A 1 215 ? -3.810 -3.544 28.662 1.00 90.06 215 ARG A N 1
ATOM 1683 C CA . ARG A 1 215 ? -2.610 -3.347 27.822 1.00 90.06 215 ARG A CA 1
ATOM 1684 C C . ARG A 1 215 ? -2.646 -4.161 26.526 1.00 90.06 215 ARG A C 1
ATOM 1686 O O . ARG A 1 215 ? -2.142 -3.698 25.514 1.00 90.06 215 ARG A O 1
ATOM 1693 N N . LYS A 1 216 ? -3.241 -5.357 26.553 1.00 92.19 216 LYS A N 1
ATOM 1694 C CA . LYS A 1 216 ? -3.391 -6.219 25.372 1.00 92.19 216 LYS A CA 1
ATOM 1695 C C . LYS A 1 216 ? -4.440 -5.629 24.426 1.00 92.19 216 LYS A C 1
ATOM 1697 O O . LYS A 1 216 ? -5.516 -5.261 24.892 1.00 92.19 216 LYS A O 1
ATOM 1702 N N . GLU A 1 217 ? -4.123 -5.562 23.134 1.00 92.19 217 GLU A N 1
ATOM 1703 C CA . GLU A 1 217 ? -5.080 -5.129 22.113 1.00 92.19 217 GLU A CA 1
ATOM 1704 C C . GLU A 1 217 ? -6.237 -6.127 21.961 1.00 92.19 217 GLU A C 1
ATOM 1706 O O . GLU A 1 217 ? -5.996 -7.341 22.016 1.00 92.19 217 GLU A O 1
ATOM 1711 N N . PRO A 1 218 ? -7.476 -5.634 21.774 1.00 92.00 218 PRO A N 1
ATOM 1712 C CA . PRO A 1 218 ? -8.633 -6.487 21.601 1.00 92.00 218 PRO A CA 1
ATOM 1713 C C . PRO A 1 218 ? -8.587 -7.221 20.262 1.00 92.00 218 PRO A C 1
ATOM 1715 O O . PRO A 1 218 ? -8.032 -6.741 19.269 1.00 92.00 218 PRO A O 1
ATOM 1718 N N . THR A 1 219 ? -9.159 -8.418 20.253 1.00 92.12 219 THR A N 1
ATOM 1719 C CA . THR A 1 219 ? -9.184 -9.291 19.075 1.00 92.12 219 THR A CA 1
ATOM 1720 C C . THR A 1 219 ? -10.398 -9.004 18.191 1.00 92.12 219 THR A C 1
ATOM 1722 O O . THR A 1 219 ? -11.359 -8.364 18.617 1.00 92.12 219 THR A O 1
ATOM 1725 N N . GLN A 1 220 ? -10.374 -9.509 16.954 1.00 91.69 220 GLN A N 1
ATOM 1726 C CA . GLN A 1 220 ? -11.512 -9.391 16.039 1.00 91.69 220 GLN A CA 1
ATOM 1727 C C . GLN A 1 220 ? -12.787 -10.017 16.627 1.00 91.69 220 GLN A C 1
ATOM 1729 O O . GLN A 1 220 ? -13.859 -9.435 16.511 1.00 91.69 220 GLN A O 1
ATOM 1734 N N . GLN A 1 221 ? -12.667 -11.165 17.297 1.00 91.56 221 GLN A N 1
ATOM 1735 C CA . GLN A 1 221 ? -13.808 -11.858 17.893 1.00 91.56 221 GLN A CA 1
ATOM 1736 C C . GLN A 1 221 ? -14.470 -11.020 18.998 1.00 91.56 221 GLN A C 1
ATOM 1738 O O . GLN A 1 221 ? -15.684 -10.859 19.002 1.00 91.56 221 GLN A O 1
ATOM 1743 N N . GLU A 1 222 ? -13.669 -10.396 19.868 1.00 91.94 222 GLU A N 1
ATOM 1744 C CA . GLU A 1 222 ? -14.174 -9.508 20.929 1.00 91.94 222 GLU A CA 1
ATOM 1745 C C . GLU A 1 222 ? -14.906 -8.281 20.357 1.00 91.94 222 GLU A C 1
ATOM 1747 O O . GLU A 1 222 ? -15.865 -7.789 20.952 1.00 91.94 222 GLU A O 1
ATOM 1752 N N . TYR A 1 223 ? -14.480 -7.789 19.189 1.00 93.31 223 TYR A N 1
ATOM 1753 C CA . TYR A 1 223 ? -15.181 -6.721 18.478 1.00 93.31 223 TYR A CA 1
ATOM 1754 C C . TYR A 1 223 ? -16.507 -7.200 17.866 1.00 93.31 223 TYR A C 1
ATOM 1756 O O . TYR A 1 223 ? -17.522 -6.514 17.988 1.00 93.31 223 TYR A O 1
ATOM 1764 N N . GLU A 1 224 ? -16.527 -8.378 17.243 1.00 93.31 224 GLU A N 1
ATOM 1765 C CA . GLU A 1 224 ? -17.748 -8.963 16.677 1.00 93.31 224 GLU A CA 1
ATOM 1766 C C . GLU A 1 224 ? -18.801 -9.254 17.752 1.00 93.31 224 GLU A C 1
ATOM 1768 O O . GLU A 1 224 ? -19.984 -8.976 17.547 1.00 93.31 224 GLU A O 1
ATOM 1773 N N . ASP A 1 225 ? -18.382 -9.744 18.918 1.00 92.25 225 ASP A N 1
ATOM 1774 C CA . ASP A 1 225 ? -19.275 -9.969 20.054 1.00 92.25 225 ASP A CA 1
ATOM 1775 C C . ASP A 1 225 ? -19.884 -8.649 20.549 1.00 92.25 225 ASP A C 1
ATOM 1777 O O . ASP A 1 225 ? -21.095 -8.573 20.780 1.00 92.25 225 ASP A O 1
ATOM 1781 N N . CYS A 1 226 ? -19.091 -7.570 20.595 1.00 91.25 226 CYS A N 1
ATOM 1782 C CA . CYS A 1 226 ? -19.604 -6.231 20.892 1.00 91.25 226 CYS A CA 1
ATOM 1783 C C . CYS A 1 226 ? -20.665 -5.763 19.888 1.00 91.25 226 CYS A C 1
ATOM 1785 O O . CYS A 1 226 ? -21.691 -5.209 20.289 1.00 91.25 226 CYS A O 1
ATOM 1787 N N . LEU A 1 227 ? -20.439 -5.984 18.589 1.00 91.88 227 LEU A N 1
ATOM 1788 C CA . LEU A 1 227 ? -21.385 -5.597 17.541 1.00 91.88 227 LEU A CA 1
ATOM 1789 C C . LEU A 1 227 ? -22.704 -6.367 17.631 1.00 91.88 227 LEU A C 1
ATOM 1791 O O . LEU A 1 227 ? -23.764 -5.770 17.452 1.00 91.88 227 LEU A O 1
ATOM 1795 N N . ARG A 1 228 ? -22.659 -7.668 17.938 1.00 90.75 228 ARG A N 1
ATOM 1796 C CA . ARG A 1 228 ? -23.868 -8.490 18.116 1.00 90.75 228 ARG A CA 1
ATOM 1797 C C . ARG A 1 228 ? -24.726 -7.969 19.264 1.00 90.75 228 ARG A C 1
ATOM 1799 O O . ARG A 1 228 ? -25.931 -7.806 19.094 1.00 90.75 228 ARG A O 1
ATOM 1806 N N . VAL A 1 229 ? -24.110 -7.666 20.408 1.00 87.12 229 VAL A N 1
ATOM 1807 C CA . VAL A 1 229 ? -24.835 -7.115 21.564 1.00 87.12 229 VAL A CA 1
ATOM 1808 C C . VAL A 1 229 ? -25.397 -5.729 21.251 1.00 87.12 229 VAL A C 1
ATOM 1810 O O . VAL A 1 229 ? -26.556 -5.463 21.565 1.00 87.12 229 VAL A O 1
ATOM 1813 N N . LEU A 1 230 ? -24.628 -4.868 20.576 1.00 87.75 230 LEU A N 1
ATOM 1814 C CA . LEU A 1 230 ? -25.121 -3.563 20.138 1.00 87.75 230 LEU A CA 1
ATOM 1815 C C . LEU A 1 230 ? -26.334 -3.704 19.210 1.00 87.75 230 LEU A C 1
ATOM 1817 O O . LEU A 1 230 ? -27.323 -3.010 19.409 1.00 87.75 230 LEU A O 1
ATOM 1821 N N . ALA A 1 231 ? -26.289 -4.609 18.231 1.00 88.12 231 ALA A N 1
ATOM 1822 C CA . ALA A 1 231 ? -27.399 -4.836 17.309 1.00 88.12 231 ALA A CA 1
ATOM 1823 C C . ALA A 1 231 ? -28.668 -5.310 18.036 1.00 88.12 231 ALA A C 1
ATOM 1825 O O . ALA A 1 231 ? -29.757 -4.818 17.746 1.00 88.12 231 ALA A O 1
ATOM 1826 N N . LEU A 1 232 ? -28.529 -6.210 19.017 1.00 85.00 232 LEU A N 1
ATOM 1827 C CA . LEU A 1 232 ? -29.644 -6.646 19.862 1.00 85.00 232 LEU A CA 1
ATOM 1828 C C . LEU A 1 232 ? -30.239 -5.486 20.666 1.00 85.00 232 LEU A C 1
ATOM 1830 O O . LEU A 1 232 ? -31.458 -5.357 20.735 1.00 85.00 232 LEU A O 1
ATOM 1834 N N . LEU A 1 233 ? -29.390 -4.631 21.241 1.00 79.19 233 LEU A N 1
ATOM 1835 C CA . LEU A 1 233 ? -29.831 -3.459 21.996 1.00 79.19 233 LEU A CA 1
ATOM 1836 C C . LEU A 1 233 ? -30.542 -2.447 21.103 1.00 79.19 233 LEU A C 1
ATOM 1838 O O . LEU A 1 233 ? -31.625 -1.997 21.450 1.00 79.19 233 LEU A O 1
ATOM 1842 N N . VAL A 1 234 ? -29.983 -2.135 19.935 1.00 83.31 234 VAL A N 1
ATOM 1843 C CA . VAL A 1 234 ? -30.620 -1.244 18.958 1.00 83.31 234 VAL A CA 1
ATOM 1844 C C . VAL A 1 234 ? -31.982 -1.793 18.535 1.00 83.31 234 VAL A C 1
ATOM 1846 O O . VAL A 1 234 ? -32.950 -1.041 18.505 1.00 83.31 234 VAL A O 1
ATOM 1849 N N . ALA A 1 235 ? -32.087 -3.097 18.266 1.00 81.06 235 ALA A N 1
ATOM 1850 C CA . ALA A 1 235 ? -33.358 -3.728 17.924 1.00 81.06 235 ALA A CA 1
ATOM 1851 C C . ALA A 1 235 ? -34.370 -3.669 19.083 1.00 81.06 235 ALA A C 1
ATOM 1853 O O . ALA A 1 235 ? -35.548 -3.398 18.854 1.00 81.06 235 ALA A O 1
ATOM 1854 N N . ALA A 1 236 ? -33.922 -3.886 20.323 1.00 75.81 236 ALA A N 1
ATOM 1855 C CA . ALA A 1 236 ? -34.768 -3.774 21.511 1.00 75.81 236 ALA A CA 1
ATOM 1856 C C . ALA A 1 236 ? -35.284 -2.340 21.707 1.00 75.81 236 ALA A C 1
ATOM 1858 O O . ALA A 1 236 ? -36.478 -2.142 21.918 1.00 75.81 236 ALA A O 1
ATOM 1859 N N . VAL A 1 237 ? -34.408 -1.347 21.543 1.00 73.38 237 VAL A N 1
ATOM 1860 C CA . VAL A 1 237 ? -34.746 0.079 21.642 1.00 73.38 237 VAL A CA 1
ATOM 1861 C C . VAL A 1 237 ? -35.698 0.517 20.522 1.00 73.38 237 VAL A C 1
ATOM 1863 O O . VAL A 1 237 ? -36.651 1.252 20.755 1.00 73.38 237 VAL A O 1
ATOM 1866 N N . GLN A 1 238 ? -35.487 0.052 19.290 1.00 76.19 238 GLN A N 1
ATOM 1867 C CA . GLN A 1 238 ? -36.407 0.344 18.186 1.00 76.19 238 GLN A CA 1
ATOM 1868 C C . GLN A 1 238 ? -37.794 -0.254 18.426 1.00 76.19 238 GLN A C 1
ATOM 1870 O O . GLN A 1 238 ? -38.793 0.358 18.060 1.00 76.19 238 GLN A O 1
ATOM 1875 N N . ARG A 1 239 ? -37.864 -1.433 19.054 1.00 72.06 239 ARG A N 1
ATOM 1876 C CA . ARG A 1 239 ? -39.127 -2.106 19.373 1.00 72.06 239 ARG A CA 1
ATOM 1877 C C . ARG A 1 239 ? -39.925 -1.392 20.462 1.00 72.06 239 ARG A C 1
ATOM 1879 O O . ARG A 1 239 ? -41.149 -1.471 20.444 1.00 72.06 239 ARG A O 1
ATOM 1886 N N . SER A 1 240 ? -39.251 -0.730 21.398 1.00 64.12 240 SER A N 1
ATOM 1887 C CA . SER A 1 240 ? -39.894 0.009 22.487 1.00 64.12 240 SER A CA 1
ATOM 1888 C C . SER A 1 240 ? -40.325 1.426 22.100 1.00 64.12 240 SER A C 1
ATOM 1890 O O . SER A 1 240 ? -41.044 2.056 22.870 1.00 64.12 240 SER A O 1
ATOM 1892 N N . ARG A 1 241 ? -39.950 1.934 20.915 1.00 62.12 241 ARG A N 1
ATOM 1893 C CA . ARG A 1 241 ? -40.487 3.194 20.376 1.00 62.12 241 ARG A CA 1
ATOM 1894 C C . ARG A 1 241 ? -41.939 2.955 19.916 1.00 62.12 241 ARG A C 1
ATOM 1896 O O . ARG A 1 241 ? -42.138 2.228 18.941 1.00 62.12 241 ARG A O 1
ATOM 1903 N N . PRO A 1 242 ? -42.966 3.512 20.587 1.00 48.31 242 PRO A N 1
ATOM 1904 C CA . PRO A 1 242 ? -44.353 3.292 20.190 1.00 48.31 242 PRO A CA 1
ATOM 1905 C C . PRO A 1 242 ? -44.637 3.922 18.818 1.00 48.31 242 PRO A C 1
ATOM 1907 O O . PRO A 1 242 ? -44.073 4.952 18.454 1.00 48.31 242 PRO A O 1
ATOM 1910 N N . ALA A 1 243 ? -45.551 3.308 18.063 1.00 44.12 243 ALA A N 1
ATOM 1911 C CA . ALA A 1 243 ? -45.956 3.658 16.695 1.00 44.12 243 ALA A CA 1
ATOM 1912 C C . ALA A 1 243 ? -46.585 5.064 16.507 1.00 44.12 243 ALA A C 1
ATOM 1914 O O . ALA A 1 243 ? -47.106 5.366 15.431 1.00 44.12 243 ALA A O 1
ATOM 1915 N N . SER A 1 244 ? -46.540 5.942 17.513 1.00 44.84 244 SER A N 1
ATOM 1916 C CA . SER A 1 244 ? -47.218 7.244 17.519 1.00 44.84 244 SER A CA 1
ATOM 1917 C C . SER A 1 244 ? -46.587 8.303 16.610 1.00 44.84 244 SER A C 1
ATOM 1919 O O . SER A 1 244 ? -47.199 9.338 16.393 1.00 44.84 244 SER A O 1
ATOM 1921 N N . GLU A 1 245 ? -45.407 8.058 16.035 1.00 45.81 245 GLU A N 1
ATOM 1922 C CA . GLU A 1 245 ? -44.726 9.020 15.146 1.00 45.81 245 GLU A CA 1
ATOM 1923 C C . GLU A 1 245 ? -44.957 8.738 13.648 1.00 45.81 245 GLU A C 1
ATOM 1925 O O . GLU A 1 245 ? -44.574 9.526 12.791 1.00 45.81 245 GLU A O 1
ATOM 1930 N N . THR A 1 246 ? -45.628 7.632 13.303 1.00 46.03 246 THR A N 1
ATOM 1931 C CA . THR A 1 246 ? -45.979 7.319 11.899 1.00 46.03 246 THR A CA 1
ATOM 1932 C C . THR A 1 246 ? -47.373 7.795 11.480 1.00 46.03 246 THR A C 1
ATOM 1934 O O . THR A 1 246 ? -47.717 7.698 10.303 1.00 46.03 246 THR A O 1
ATOM 1937 N N . ALA A 1 247 ? -48.162 8.347 12.409 1.00 43.31 247 ALA A N 1
ATOM 1938 C CA . ALA A 1 247 ? -49.498 8.871 12.123 1.00 43.31 247 ALA A CA 1
ATOM 1939 C C . ALA A 1 247 ? -49.521 10.373 11.768 1.00 43.31 247 ALA A C 1
ATOM 1941 O O . ALA A 1 247 ? -50.493 10.820 11.172 1.00 43.31 247 ALA A O 1
ATOM 1942 N N . ASP A 1 248 ? -48.456 11.130 12.058 1.00 43.25 248 ASP A N 1
ATOM 1943 C CA . ASP A 1 248 ? -48.448 12.605 11.957 1.00 43.25 248 ASP A CA 1
ATOM 1944 C C . ASP A 1 248 ? -47.734 13.150 10.698 1.00 43.25 248 ASP A C 1
ATOM 1946 O O . ASP A 1 248 ? -47.356 14.312 10.619 1.00 43.25 248 ASP A O 1
ATOM 1950 N N . VAL A 1 249 ? -47.514 12.298 9.686 1.00 48.81 249 VAL A N 1
ATOM 1951 C CA . VAL A 1 249 ? -46.911 12.684 8.383 1.00 48.81 249 VAL A CA 1
ATOM 1952 C C . VAL A 1 249 ? -47.899 12.483 7.218 1.00 48.81 249 VAL A C 1
ATOM 1954 O O . VAL A 1 249 ? -47.543 12.550 6.043 1.00 48.81 249 VAL A O 1
ATOM 1957 N N . ARG A 1 250 ? -49.180 12.240 7.518 1.00 43.00 250 ARG A N 1
ATOM 1958 C CA . ARG A 1 250 ? -50.265 12.203 6.525 1.00 43.00 250 ARG A CA 1
ATOM 1959 C C . ARG A 1 250 ? -51.468 13.024 6.990 1.00 43.00 250 ARG A C 1
ATOM 1961 O O . ARG A 1 250 ? -52.548 12.474 7.175 1.00 43.00 250 ARG A O 1
ATOM 1968 N N . THR A 1 251 ? -51.279 14.331 7.109 1.00 39.22 251 THR A N 1
ATOM 1969 C CA . THR A 1 251 ? -52.343 15.331 6.927 1.00 39.22 251 THR A CA 1
ATOM 1970 C C . THR A 1 251 ? -51.767 16.544 6.232 1.00 39.22 251 THR A C 1
ATOM 1972 O O . THR A 1 251 ? -50.687 16.989 6.677 1.00 39.22 251 THR A O 1
#

Radius of gyration: 42.06 Å; chains: 1; bounding box: 94×40×114 Å